Protein AF-A0A843JBT3-F1 (afdb_monomer_lite)

Radius of gyration: 24.39 Å; chains: 1; bounding box: 74×35×63 Å

Foldseek 3Di:
DDPPLAQEDEDEFAQPDPVDPVSVVRVVVVVVVVVCCCVPRPDHYHYHYHHWDLVDLLRLLQVLLVVVVVQVVVCVVVVHDDAAEFELAPGDPSNNVSNVLSQVADPRYHYDYDDDPDDPADPVRCCVQQDDPNHGNGNDVDDDPDDDDDDDPDDQPDPLQLVLLVLLAVCVVVVHDPPQVVSLVSCVVVVSDDDPLPPDDPVCVVVSSVVSSVCCCPVHVVVCVVVQQWDQDPVPRDIDGDPVVVSSNVRPDPD

Sequence (255 aa):
MLFYEINRAHIIHYVRDPTNQSNSVYQEFYDRVKEIIEEQSPRPVDIVEHNEKVTDFSTMLRTVLDIIQSEHAESSSTGEQCEIYVNISSGGSEYAAAAAIASMMVPGTIPFSVGTKEYTVDAEGIRQNYFVGGKPVGLTKTTYDPRQLPSYSIQIPEERLVRGLRVLDERNSKKLSVTSGKMIAALKEENIWYRDTENGDPNRKSSQRQTEAVYYQRDFIGKWLSNGWVEKDDLNSRYVLTNEGRNIIATFYTG

pLDDT: mean 80.51, std 14.59, range [30.0, 96.06]

Secondary structure (DSSP, 8-state):
------SEEEEEE--S-TT-GGGHHHHHHHHHHHHHHHHH-SS--EEEEEE--TT-HHHHHHHHHHHHHHHHHHHHHHTPPP-EEEETTSS-HHHHHHHHHHHHHSTTEEEE----SS-SS-HHHHHHHSEETTEE--S-S--PPP-PPPP----PPPHHHHHHHHHHHHHHHTT----HHHHHHHHHHTT-------SS-GGGHHHHHHHHHHHHIIIIIHHHHHTTSEEEETTTTEEEE-HHHHHHHHHSS--

Structure (mmCIF, N/CA/C/O backbone):
data_AF-A0A843JBT3-F1
#
_entry.id   AF-A0A843JBT3-F1
#
loop_
_atom_site.group_PDB
_atom_site.id
_atom_site.type_symbol
_atom_site.label_atom_id
_atom_site.label_alt_id
_atom_site.label_comp_id
_atom_site.label_asym_id
_atom_site.label_entity_id
_atom_site.label_seq_id
_atom_site.pdbx_PDB_ins_code
_atom_site.Cartn_x
_atom_site.Cartn_y
_atom_site.Cartn_z
_atom_site.occupancy
_atom_site.B_iso_or_equiv
_atom_site.auth_seq_id
_atom_site.auth_comp_id
_atom_site.auth_asym_id
_atom_site.auth_atom_id
_atom_site.pdbx_PDB_model_num
ATOM 1 N N . MET A 1 1 ? -6.826 -3.220 31.791 1.00 34.97 1 MET A N 1
ATOM 2 C CA . MET A 1 1 ? -6.761 -2.682 30.422 1.00 34.97 1 MET A CA 1
ATOM 3 C C . MET A 1 1 ? -5.377 -2.076 30.294 1.00 34.97 1 MET A C 1
ATOM 5 O O . MET A 1 1 ? -5.067 -1.195 31.083 1.00 34.97 1 MET A O 1
ATOM 9 N N . LEU A 1 2 ? -4.497 -2.653 29.472 1.00 38.47 2 LEU A N 1
ATOM 10 C CA . LEU A 1 2 ? -3.191 -2.050 29.202 1.00 38.47 2 LEU A CA 1
ATOM 11 C C . LEU A 1 2 ? -3.441 -0.940 28.183 1.00 38.47 2 LEU A C 1
ATOM 13 O O . LEU A 1 2 ? -3.568 -1.218 26.995 1.00 38.47 2 LEU A O 1
ATOM 17 N N . PHE A 1 3 ? -3.576 0.296 28.655 1.00 50.94 3 PHE A N 1
ATOM 18 C CA . PHE A 1 3 ? -3.236 1.422 27.803 1.00 50.94 3 PHE A CA 1
ATOM 19 C C . PHE A 1 3 ? -1.721 1.372 27.695 1.00 50.94 3 PHE A C 1
ATOM 21 O O . PHE A 1 3 ? -1.020 1.639 28.670 1.00 50.94 3 PHE A O 1
ATOM 28 N N . TYR A 1 4 ? -1.222 0.912 26.549 1.00 58.50 4 TYR A N 1
ATOM 29 C CA . TYR A 1 4 ? 0.156 1.195 26.176 1.00 58.50 4 TYR A CA 1
ATOM 30 C C . TYR A 1 4 ? 0.332 2.708 26.349 1.00 58.50 4 TYR A C 1
ATOM 32 O O . TYR A 1 4 ? -0.589 3.456 26.018 1.00 58.50 4 TYR A O 1
ATOM 40 N N . GLU A 1 5 ? 1.426 3.158 26.959 1.00 68.31 5 GLU A N 1
ATOM 41 C CA . GLU A 1 5 ? 1.705 4.585 27.161 1.00 68.31 5 GLU A CA 1
ATOM 42 C C . GLU A 1 5 ? 1.978 5.249 25.801 1.00 68.31 5 GLU A C 1
ATOM 44 O O . GLU A 1 5 ? 3.111 5.596 25.488 1.00 68.31 5 GLU A O 1
ATOM 49 N N . ILE A 1 6 ? 0.949 5.340 24.958 1.00 79.62 6 ILE A N 1
ATOM 50 C CA . ILE A 1 6 ? 1.042 5.815 23.587 1.00 79.62 6 ILE A CA 1
ATOM 51 C C . ILE A 1 6 ? 1.072 7.334 23.576 1.00 79.62 6 ILE A C 1
ATOM 53 O O . ILE A 1 6 ? 0.340 7.998 24.309 1.00 79.62 6 ILE A O 1
ATOM 57 N N . ASN A 1 7 ? 1.907 7.874 22.700 1.00 86.38 7 ASN A N 1
ATOM 58 C CA . ASN A 1 7 ? 2.013 9.309 22.472 1.00 86.38 7 ASN A CA 1
ATOM 59 C C . ASN A 1 7 ? 1.185 9.739 21.256 1.00 86.38 7 ASN A C 1
ATOM 61 O O . ASN A 1 7 ? 0.750 10.885 21.186 1.00 86.38 7 ASN A O 1
ATOM 65 N N . ARG A 1 8 ? 0.955 8.818 20.314 1.00 91.06 8 ARG A N 1
ATOM 66 C CA . ARG A 1 8 ? 0.219 9.053 19.074 1.00 91.06 8 ARG A CA 1
ATOM 67 C C . ARG A 1 8 ? -0.651 7.844 18.729 1.00 91.06 8 ARG A C 1
ATOM 69 O O . ARG A 1 8 ? -0.250 6.701 18.953 1.00 91.06 8 ARG A O 1
ATOM 76 N N . ALA A 1 9 ? -1.845 8.095 18.202 1.00 92.38 9 ALA A N 1
ATOM 77 C CA . ALA A 1 9 ? -2.785 7.081 17.745 1.00 92.38 9 ALA A CA 1
ATOM 78 C C . ALA A 1 9 ? -3.248 7.396 16.318 1.00 92.38 9 ALA A C 1
ATOM 80 O O . ALA A 1 9 ? -3.841 8.442 16.064 1.00 92.38 9 ALA A O 1
ATOM 81 N N . HIS A 1 10 ? -3.019 6.464 15.394 1.00 95.06 10 HIS A N 1
ATOM 82 C CA . HIS A 1 10 ? -3.522 6.557 14.024 1.00 95.06 10 HIS A CA 1
ATOM 83 C C . HIS A 1 10 ? -4.822 5.767 13.920 1.00 95.06 10 HIS A C 1
ATOM 85 O O . HIS A 1 10 ? -4.836 4.557 14.161 1.00 95.06 10 HIS A O 1
ATOM 91 N N . ILE A 1 11 ? -5.910 6.441 13.553 1.00 93.44 11 ILE A N 1
ATOM 92 C CA . ILE A 1 11 ? -7.227 5.816 13.418 1.00 93.44 11 ILE A CA 1
ATOM 93 C C . ILE A 1 11 ? -7.646 5.883 11.955 1.00 93.44 11 ILE A C 1
ATOM 95 O O . ILE A 1 11 ? -7.828 6.964 11.395 1.00 93.44 11 ILE A O 1
ATOM 99 N N . ILE A 1 12 ? -7.800 4.709 11.344 1.00 93.69 12 ILE A N 1
ATOM 100 C CA . ILE A 1 12 ? -8.248 4.570 9.959 1.00 93.69 12 ILE A CA 1
ATOM 101 C C . ILE A 1 12 ? -9.738 4.249 9.961 1.00 93.69 12 ILE A C 1
ATOM 103 O O . ILE A 1 12 ? -10.167 3.255 10.549 1.00 93.69 12 ILE A O 1
ATOM 107 N N . HIS A 1 13 ? -10.529 5.072 9.284 1.00 89.75 13 HIS A N 1
ATOM 108 C CA . HIS A 1 13 ? -11.964 4.860 9.114 1.00 89.75 13 HIS A CA 1
ATOM 109 C C . HIS A 1 13 ? -12.400 5.254 7.702 1.00 89.75 13 HIS A C 1
ATOM 111 O O . HIS A 1 13 ? -11.585 5.721 6.912 1.00 89.75 13 HIS A O 1
ATOM 117 N N . TYR A 1 14 ? -13.665 5.009 7.354 1.00 87.69 14 TYR A N 1
ATOM 118 C CA . TYR A 1 14 ? -14.183 5.356 6.033 1.00 87.69 14 TYR A CA 1
ATOM 119 C C . TYR A 1 14 ? -15.558 6.007 6.109 1.00 87.69 14 TYR A C 1
ATOM 121 O O . TYR A 1 14 ? -16.554 5.353 6.426 1.00 87.69 14 TYR A O 1
ATOM 129 N N . VAL A 1 15 ? -15.623 7.270 5.693 1.00 84.12 15 VAL A N 1
ATOM 130 C CA . VAL A 1 15 ? -16.865 8.022 5.503 1.00 84.12 15 VAL A CA 1
ATOM 131 C C . VAL A 1 15 ? -16.936 8.456 4.041 1.00 84.12 15 VAL A C 1
ATOM 133 O O . VAL A 1 15 ? -16.224 9.358 3.602 1.00 84.12 15 VAL A O 1
ATOM 136 N N . ARG A 1 16 ? -17.802 7.786 3.264 1.00 75.50 16 ARG A N 1
ATOM 137 C CA . ARG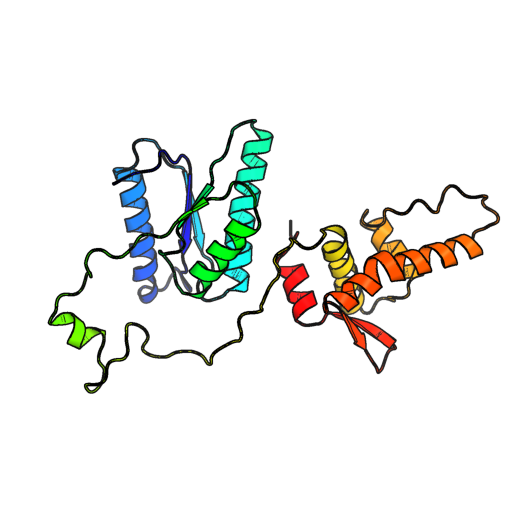 A 1 16 ? -17.933 7.989 1.807 1.00 75.50 16 ARG A CA 1
ATOM 138 C C . ARG A 1 16 ? -18.399 9.397 1.431 1.00 75.50 16 ARG A C 1
ATOM 140 O O . ARG A 1 16 ? -17.982 9.919 0.403 1.00 75.50 16 ARG A O 1
ATOM 147 N N . ASP A 1 17 ? -19.307 9.958 2.221 1.00 72.31 17 ASP A N 1
ATOM 148 C CA . ASP A 1 17 ? -19.811 11.323 2.075 1.00 72.31 17 ASP A CA 1
ATOM 149 C C . ASP A 1 17 ? -20.046 11.904 3.477 1.00 72.31 17 ASP A C 1
ATOM 151 O O . ASP A 1 17 ? -21.005 11.482 4.134 1.00 72.31 17 ASP A O 1
ATOM 155 N N . PRO A 1 18 ? -19.189 12.831 3.942 1.00 64.25 18 PRO A N 1
ATOM 156 C CA . PRO A 1 18 ? -19.302 13.455 5.261 1.00 64.25 18 PRO A CA 1
ATOM 157 C C . PRO A 1 18 ? -20.564 14.307 5.435 1.00 64.25 18 PRO A C 1
ATOM 159 O O . PRO A 1 18 ? -20.937 14.636 6.556 1.00 64.25 18 PRO A O 1
ATOM 162 N N . THR A 1 19 ? -21.223 14.687 4.336 1.00 65.12 19 THR A N 1
ATOM 163 C CA . THR A 1 19 ? -22.407 15.559 4.362 1.00 65.12 19 THR A CA 1
ATOM 164 C C . THR A 1 19 ? -23.723 14.788 4.477 1.00 65.12 19 THR A C 1
ATOM 166 O O . THR A 1 19 ? -24.777 15.383 4.703 1.00 65.12 19 THR A O 1
ATOM 169 N N . ASN A 1 20 ? -23.680 13.458 4.354 1.00 64.50 20 ASN A N 1
ATOM 170 C CA . ASN A 1 20 ? -24.859 12.603 4.383 1.00 64.50 20 ASN A CA 1
ATOM 171 C C . ASN A 1 20 ? -25.078 11.991 5.778 1.00 64.50 20 ASN A C 1
ATOM 173 O O . ASN A 1 20 ? -24.252 11.214 6.257 1.00 64.50 20 ASN A O 1
ATOM 177 N N . GLN A 1 21 ? -26.234 12.274 6.394 1.00 56.69 21 GLN A N 1
ATOM 178 C CA . GLN A 1 21 ? -26.613 11.782 7.727 1.00 56.69 21 GLN A CA 1
ATOM 179 C C . GLN A 1 21 ? -26.559 10.253 7.870 1.00 56.69 21 GLN A C 1
ATOM 181 O O . GLN A 1 21 ? -26.267 9.773 8.955 1.00 56.69 21 GLN A O 1
ATOM 186 N N . SER A 1 22 ? -26.783 9.461 6.813 1.00 54.78 22 SER A N 1
ATOM 187 C CA . SER A 1 22 ? -26.694 7.993 6.933 1.00 54.78 22 SER A CA 1
ATOM 188 C C . SER A 1 22 ? -25.263 7.478 7.133 1.00 54.78 22 SER A C 1
ATOM 190 O O . SER A 1 22 ? -25.082 6.342 7.561 1.00 54.78 22 SER A O 1
ATOM 192 N N . ASN A 1 23 ? -24.250 8.289 6.807 1.00 57.31 23 ASN A N 1
ATOM 193 C CA . ASN A 1 23 ? -22.846 7.971 7.061 1.00 57.31 23 ASN A CA 1
ATOM 194 C C . ASN A 1 23 ? -22.381 8.439 8.454 1.00 57.31 23 ASN A C 1
ATOM 196 O O . ASN A 1 23 ? -21.223 8.200 8.796 1.00 57.31 23 ASN A O 1
ATOM 200 N N . SER A 1 24 ? -23.262 9.058 9.260 1.00 66.12 24 SER A N 1
ATOM 201 C CA . SER A 1 24 ? -22.924 9.549 10.605 1.00 66.12 24 SER A CA 1
ATOM 202 C C . SER A 1 24 ? -22.477 8.430 11.534 1.00 66.12 24 SER A C 1
ATOM 204 O O . SER A 1 24 ? -21.619 8.655 12.366 1.00 66.12 24 SER A O 1
ATOM 206 N N . VAL A 1 25 ? -22.984 7.209 11.354 1.00 75.56 25 VAL A N 1
ATOM 207 C CA . VAL A 1 25 ? -22.719 6.096 12.275 1.00 75.56 25 VAL A CA 1
ATOM 208 C C . VAL A 1 25 ? -21.231 5.732 12.333 1.00 75.56 25 VAL A C 1
ATOM 210 O O . VAL A 1 25 ? -20.699 5.479 13.408 1.00 75.56 25 VAL A O 1
ATOM 213 N N . TYR A 1 26 ? -20.528 5.720 11.196 1.00 76.31 26 TYR A N 1
ATOM 214 C CA . TYR A 1 26 ? -19.084 5.446 11.191 1.00 76.31 26 TYR A CA 1
ATOM 215 C C . TYR A 1 26 ? -18.283 6.593 11.813 1.00 76.31 26 TYR A C 1
ATOM 217 O O . TYR A 1 26 ? -17.299 6.336 12.505 1.00 76.31 26 TYR A O 1
ATOM 225 N N . GLN A 1 27 ? -18.747 7.831 11.625 1.00 82.81 27 GLN A N 1
ATOM 226 C CA . GLN A 1 27 ? -18.184 8.999 12.293 1.00 82.81 27 GLN A CA 1
ATOM 227 C C . GLN A 1 27 ? -18.418 8.936 13.810 1.00 82.81 27 GLN A C 1
ATOM 229 O O . GLN A 1 27 ? -17.486 9.153 14.568 1.00 82.81 27 GLN A O 1
ATOM 234 N N . GLU A 1 28 ? -19.608 8.536 14.261 1.00 85.44 28 GLU A N 1
ATOM 235 C CA . GLU A 1 28 ? -19.941 8.348 15.679 1.00 85.44 28 GLU A CA 1
ATOM 236 C C . GLU A 1 28 ? -19.040 7.292 16.334 1.00 85.44 28 GLU A C 1
ATOM 238 O O . GLU A 1 28 ? -18.583 7.478 17.462 1.00 85.44 28 GLU A O 1
ATOM 243 N N . PHE A 1 29 ? -18.734 6.196 15.629 1.00 85.69 29 PHE A N 1
ATOM 244 C CA . PHE A 1 29 ? -17.763 5.212 16.111 1.00 85.69 29 PHE A CA 1
ATOM 245 C C . PHE A 1 29 ? -16.361 5.808 16.246 1.00 85.69 29 PHE A C 1
ATOM 247 O O . PHE A 1 29 ? -15.709 5.576 17.263 1.00 85.69 29 PHE A O 1
ATOM 254 N N . TYR A 1 30 ? -15.899 6.565 15.249 1.00 88.88 30 TYR A N 1
ATOM 255 C CA . TYR A 1 30 ? -14.606 7.244 15.316 1.00 88.88 30 TYR A CA 1
ATOM 256 C C . TYR A 1 30 ? -14.558 8.244 16.479 1.00 88.88 30 TYR A C 1
ATOM 258 O O . TYR A 1 30 ? -13.651 8.160 17.308 1.00 88.88 30 TYR A O 1
ATOM 266 N N . ASP A 1 31 ? -15.559 9.119 16.592 1.00 88.62 31 ASP A N 1
ATOM 267 C CA . ASP A 1 31 ? -15.645 10.139 17.638 1.00 88.62 31 ASP A CA 1
ATOM 268 C C . ASP A 1 31 ? -15.653 9.485 19.026 1.00 88.62 31 ASP A C 1
ATOM 270 O O . ASP A 1 31 ? -14.940 9.924 19.928 1.00 88.62 31 ASP A O 1
ATOM 274 N N . ARG A 1 32 ? -16.381 8.371 19.187 1.00 89.88 32 ARG A N 1
ATOM 275 C CA . ARG A 1 32 ? -16.405 7.623 20.448 1.00 89.88 32 ARG A CA 1
ATOM 276 C C . ARG A 1 32 ? -15.071 6.946 20.761 1.00 89.88 32 ARG A C 1
ATOM 278 O O . ARG A 1 32 ? -14.666 6.911 21.920 1.00 89.88 32 ARG A O 1
ATOM 285 N N . VAL A 1 33 ? -14.386 6.382 19.765 1.00 87.75 33 VAL A N 1
ATOM 286 C CA . VAL A 1 33 ? -13.047 5.799 19.966 1.00 87.75 33 VAL A CA 1
ATOM 287 C C . VAL A 1 33 ? -12.052 6.886 20.364 1.00 87.75 33 VAL A C 1
ATOM 289 O O . VAL A 1 33 ? -11.278 6.678 21.297 1.00 87.75 33 VAL A O 1
ATOM 292 N N . LYS A 1 34 ? -12.107 8.045 19.705 1.00 89.25 34 LYS A N 1
ATOM 293 C CA . LYS A 1 34 ? -11.302 9.219 20.039 1.00 89.25 34 LYS A CA 1
ATOM 294 C C . LYS A 1 34 ? -11.534 9.662 21.484 1.00 89.25 34 LYS A C 1
ATOM 296 O O . LYS A 1 34 ? -10.571 9.745 22.239 1.00 89.25 34 LYS A O 1
ATOM 301 N N . GLU A 1 35 ? -12.792 9.845 21.879 1.00 89.56 35 GLU A N 1
ATOM 302 C CA . GLU A 1 35 ? -13.171 10.203 23.252 1.00 89.56 35 GLU A CA 1
ATOM 303 C C . GLU A 1 35 ? -12.613 9.192 24.266 1.00 89.56 35 GLU A C 1
ATOM 305 O O . GLU A 1 35 ? -11.977 9.577 25.240 1.00 89.56 35 GLU A O 1
ATOM 310 N N . ILE A 1 36 ? -12.756 7.886 24.007 1.00 86.81 36 ILE A N 1
ATOM 311 C CA . ILE A 1 36 ? -12.223 6.836 24.890 1.00 86.81 36 ILE A CA 1
ATOM 312 C C . ILE A 1 36 ? -10.697 6.929 25.034 1.00 86.81 36 ILE A C 1
ATOM 314 O O . ILE A 1 36 ? -10.182 6.732 26.135 1.00 86.81 36 ILE A O 1
ATOM 318 N N . ILE A 1 37 ? -9.968 7.190 23.945 1.00 86.81 37 ILE A N 1
ATOM 319 C CA . ILE A 1 37 ? -8.505 7.328 23.981 1.00 86.81 37 ILE A CA 1
ATOM 320 C C . ILE A 1 37 ? -8.111 8.560 24.799 1.00 86.81 37 ILE A C 1
ATOM 322 O O . ILE A 1 37 ? -7.234 8.460 25.655 1.00 86.81 37 ILE A O 1
ATOM 326 N N . GLU A 1 38 ? -8.771 9.695 24.573 1.00 87.94 38 GLU A N 1
ATOM 327 C CA . GLU A 1 38 ? -8.508 10.947 25.289 1.00 87.94 38 GLU A CA 1
ATOM 328 C C . GLU A 1 38 ? -8.836 10.837 26.789 1.00 87.94 38 GLU A C 1
ATOM 330 O O . GLU A 1 38 ? -8.075 11.332 27.619 1.00 87.94 38 GLU A O 1
ATOM 335 N N . GLU A 1 39 ? -9.927 10.155 27.151 1.00 87.06 39 GLU A N 1
ATOM 336 C CA . GLU A 1 39 ? -10.359 9.979 28.543 1.00 87.06 39 GLU A CA 1
ATOM 337 C C . GLU A 1 39 ? -9.503 8.979 29.327 1.00 87.06 39 GLU A C 1
ATOM 339 O O . GLU A 1 39 ? -9.285 9.153 30.528 1.00 87.06 39 GLU A O 1
ATOM 344 N N . GLN A 1 40 ? -9.078 7.889 28.683 1.00 83.31 40 GLN A N 1
ATOM 345 C CA . GLN A 1 40 ? -8.475 6.751 29.383 1.00 83.31 40 GLN A CA 1
ATOM 346 C C . GLN A 1 40 ? -6.954 6.666 29.232 1.00 83.31 40 GLN A C 1
ATOM 348 O O . GLN A 1 40 ? -6.315 5.902 29.965 1.00 83.31 40 GLN A O 1
ATOM 353 N N . SER A 1 41 ? -6.356 7.433 28.318 1.00 82.00 41 SER A N 1
ATOM 354 C CA . SER A 1 41 ? -4.903 7.485 28.201 1.00 82.00 41 SER A CA 1
ATOM 355 C C . SER A 1 41 ? -4.278 8.192 29.412 1.00 82.00 41 SER A C 1
ATOM 357 O O . SER A 1 41 ? -4.726 9.269 29.809 1.00 82.00 41 SER A O 1
ATOM 359 N N . PRO A 1 42 ? -3.193 7.647 29.993 1.00 82.25 42 PRO A N 1
ATOM 360 C CA . PRO A 1 42 ? -2.480 8.300 31.090 1.00 82.25 42 PRO A CA 1
ATOM 361 C C . PRO A 1 42 ? -1.715 9.564 30.654 1.00 82.25 42 PRO A C 1
ATOM 363 O O . PRO A 1 42 ? -1.181 10.278 31.506 1.00 82.25 42 PRO A O 1
ATOM 366 N N . ARG A 1 43 ? -1.607 9.826 29.344 1.00 83.75 43 ARG A N 1
ATOM 367 C CA . ARG A 1 43 ? -0.886 10.964 28.756 1.00 83.75 43 ARG A CA 1
ATOM 368 C C . ARG A 1 43 ? -1.686 11.572 27.600 1.00 83.75 43 ARG A C 1
ATOM 370 O O . ARG A 1 43 ? -2.474 10.854 26.985 1.00 83.75 43 ARG A O 1
ATOM 377 N N . PRO A 1 44 ? -1.457 12.854 27.260 1.00 87.25 44 PRO A N 1
ATOM 378 C CA . PRO A 1 44 ? -1.990 13.432 26.032 1.00 87.25 44 PRO A CA 1
ATOM 379 C C . PRO A 1 44 ? -1.575 12.591 24.821 1.00 87.25 44 PRO A C 1
ATOM 381 O O . PRO A 1 44 ? -0.392 12.282 24.669 1.00 87.25 44 PRO A O 1
ATOM 384 N N . VAL A 1 45 ? -2.549 12.226 23.989 1.00 89.81 45 VAL A N 1
ATOM 385 C CA . VAL A 1 45 ? -2.336 11.438 22.770 1.00 89.81 45 VAL A CA 1
ATOM 386 C C . VAL A 1 45 ? -2.604 12.325 21.567 1.00 89.81 45 VAL A C 1
ATOM 388 O O . VAL A 1 45 ? -3.659 12.949 21.478 1.00 89.81 45 VAL A O 1
ATOM 391 N N . ASP A 1 46 ? -1.660 12.366 20.637 1.00 92.38 46 ASP A N 1
ATOM 392 C CA . ASP A 1 46 ? -1.858 12.957 19.318 1.00 92.38 46 ASP A CA 1
ATOM 393 C C . ASP A 1 46 ? -2.679 11.993 18.447 1.00 92.38 46 ASP A C 1
ATOM 395 O O . ASP A 1 46 ? -2.256 10.867 18.184 1.00 92.38 46 ASP A O 1
ATOM 399 N N . ILE A 1 47 ? -3.888 12.387 18.052 1.00 92.50 47 ILE A N 1
ATOM 400 C CA . ILE A 1 47 ? -4.797 11.521 17.292 1.00 92.50 47 ILE A CA 1
ATOM 401 C C . ILE A 1 47 ? -4.792 11.960 15.833 1.00 92.50 47 ILE A C 1
ATOM 403 O O . ILE A 1 47 ? -5.247 13.054 15.500 1.00 92.50 47 ILE A O 1
ATOM 407 N N . VAL A 1 48 ? -4.319 11.069 14.961 1.00 95.50 48 VAL A N 1
ATOM 408 C CA . VAL A 1 48 ? -4.231 11.294 13.517 1.00 95.50 48 VAL A CA 1
ATOM 409 C C . VAL A 1 48 ? -5.319 10.495 12.809 1.00 95.50 48 VAL A C 1
ATOM 411 O O . VAL A 1 48 ? -5.354 9.262 12.859 1.00 95.50 48 VAL A O 1
ATOM 414 N N . GLU A 1 49 ? -6.208 11.212 12.133 1.00 94.06 49 GLU A N 1
ATOM 415 C CA . GLU A 1 49 ? -7.329 10.647 11.388 1.00 94.06 49 GLU A CA 1
ATOM 416 C C . GLU A 1 49 ? -6.942 10.301 9.949 1.00 94.06 49 GLU A C 1
ATOM 418 O O . GLU A 1 49 ? -6.388 11.132 9.230 1.00 94.06 49 GLU A O 1
ATOM 423 N N . HIS A 1 50 ? -7.307 9.097 9.503 1.00 93.75 50 HIS A N 1
ATOM 424 C CA . HIS A 1 50 ? -7.134 8.646 8.121 1.00 93.75 50 HIS A CA 1
ATOM 425 C C . HIS A 1 50 ? -8.489 8.205 7.559 1.00 93.75 50 HIS A C 1
ATOM 427 O O . HIS A 1 50 ? -8.959 7.107 7.863 1.00 93.75 50 HIS A O 1
ATOM 433 N N . ASN A 1 51 ? -9.130 9.051 6.745 1.00 91.81 51 ASN A N 1
ATOM 434 C CA . ASN A 1 51 ? -10.374 8.697 6.053 1.00 91.81 51 ASN A CA 1
ATOM 435 C C . ASN A 1 51 ? -10.056 7.984 4.731 1.00 91.81 51 ASN A C 1
ATOM 437 O O . ASN A 1 51 ? -9.961 8.606 3.672 1.00 91.81 51 ASN A O 1
ATOM 441 N N . GLU A 1 52 ? -9.876 6.670 4.807 1.00 91.50 52 GLU A N 1
ATOM 442 C CA . GLU A 1 52 ? -9.419 5.832 3.705 1.00 91.50 52 GLU A CA 1
ATOM 443 C C . GLU A 1 52 ? -10.375 4.674 3.460 1.00 91.50 52 GLU A C 1
ATOM 445 O O . GLU A 1 52 ? -11.048 4.176 4.358 1.00 91.50 52 GLU A O 1
ATOM 450 N N . LYS A 1 53 ? -10.449 4.199 2.217 1.00 88.19 53 LYS A N 1
ATOM 451 C CA . LYS A 1 53 ? -11.403 3.146 1.849 1.00 88.19 53 LYS A CA 1
ATOM 452 C C . LYS A 1 53 ? -11.011 1.793 2.460 1.00 88.19 53 LYS A C 1
ATOM 454 O O . LYS A 1 53 ? -10.361 0.983 1.807 1.00 88.19 53 LYS A O 1
ATOM 459 N N . VAL A 1 54 ? -11.500 1.505 3.669 1.00 86.81 54 VAL A N 1
ATOM 460 C CA . VAL A 1 54 ? -11.178 0.289 4.455 1.00 86.81 54 VAL A CA 1
ATOM 461 C C . VAL A 1 54 ? -11.576 -1.043 3.812 1.00 86.81 54 VAL A C 1
ATOM 463 O O . VAL A 1 54 ? -11.153 -2.104 4.257 1.00 86.81 54 VAL A O 1
ATOM 466 N N . THR A 1 55 ? -12.392 -0.995 2.758 1.00 84.44 55 THR A N 1
ATOM 467 C CA . THR A 1 55 ? -12.814 -2.160 1.960 1.00 84.44 55 THR A CA 1
ATOM 468 C C . THR A 1 55 ? -11.899 -2.437 0.764 1.00 84.44 55 THR A C 1
ATOM 470 O O . THR A 1 55 ? -12.173 -3.344 -0.019 1.00 84.44 55 THR A O 1
ATOM 473 N N . ASP A 1 56 ? -10.843 -1.642 0.575 1.00 85.50 56 ASP A N 1
ATOM 474 C CA . ASP A 1 56 ? -9.856 -1.824 -0.484 1.00 85.50 56 ASP A CA 1
ATOM 475 C C . ASP A 1 56 ? -8.504 -2.231 0.111 1.00 85.50 56 ASP A C 1
ATOM 477 O O . ASP A 1 56 ? -7.862 -1.463 0.826 1.00 85.50 56 ASP A O 1
ATOM 481 N N . PHE A 1 57 ? -8.075 -3.460 -0.183 1.00 85.75 57 PHE A N 1
ATOM 482 C CA . PHE A 1 57 ? -6.833 -4.018 0.351 1.00 85.75 57 PHE A CA 1
ATOM 483 C C . PHE A 1 57 ? -5.597 -3.199 -0.044 1.00 85.75 57 PHE A C 1
ATOM 485 O O . PHE A 1 57 ? -4.734 -2.958 0.796 1.00 85.75 57 PHE A O 1
ATOM 492 N N . SER A 1 58 ? -5.503 -2.762 -1.304 1.00 85.31 58 SER A N 1
ATOM 493 C CA . SER A 1 58 ? -4.339 -2.021 -1.799 1.00 85.31 58 SER A CA 1
ATOM 494 C C . SER A 1 58 ? -4.225 -0.651 -1.138 1.00 85.31 58 SER A C 1
ATOM 496 O O . SER A 1 58 ? -3.122 -0.251 -0.764 1.00 85.31 58 SER A O 1
ATOM 498 N N . THR A 1 59 ? -5.353 0.037 -0.944 1.00 89.12 59 THR A N 1
ATOM 499 C CA . THR A 1 59 ? -5.400 1.270 -0.153 1.00 89.12 59 THR A CA 1
ATOM 500 C C . THR A 1 59 ? -4.968 1.010 1.286 1.00 89.12 59 THR A C 1
ATOM 502 O O . THR A 1 59 ? -4.065 1.688 1.753 1.00 89.12 59 THR A O 1
ATOM 505 N N . MET A 1 60 ? -5.524 0.001 1.968 1.00 93.62 60 MET A N 1
ATOM 506 C CA . MET A 1 60 ? -5.152 -0.298 3.358 1.00 93.62 60 MET A CA 1
ATOM 507 C C . MET A 1 60 ? -3.679 -0.661 3.524 1.00 93.62 60 MET A C 1
ATOM 509 O O . MET A 1 60 ? -3.044 -0.194 4.466 1.00 93.62 60 MET A O 1
ATOM 513 N N . LEU A 1 61 ? -3.116 -1.455 2.610 1.00 91.12 61 LEU A N 1
ATOM 514 C CA . LEU A 1 61 ? -1.705 -1.829 2.671 1.00 91.12 61 LEU A CA 1
ATOM 515 C C . LEU A 1 61 ? -0.811 -0.597 2.541 1.00 91.12 61 LEU A C 1
ATOM 517 O O . LEU A 1 61 ? 0.105 -0.439 3.342 1.00 91.12 61 LEU A O 1
ATOM 521 N N . ARG A 1 62 ? -1.106 0.283 1.575 1.00 91.44 62 ARG A N 1
ATOM 522 C CA . ARG A 1 62 ? -0.377 1.542 1.399 1.00 91.44 62 ARG A CA 1
ATOM 523 C C . ARG A 1 62 ? -0.523 2.439 2.627 1.00 91.44 62 ARG A C 1
ATOM 525 O O . ARG A 1 62 ? 0.485 2.816 3.198 1.00 91.44 62 ARG A O 1
ATOM 532 N N . THR A 1 63 ? -1.748 2.712 3.080 1.00 95.62 63 THR A N 1
ATOM 533 C CA . THR A 1 63 ? -1.999 3.594 4.230 1.00 95.62 63 THR A CA 1
ATOM 534 C C . THR A 1 63 ? -1.280 3.107 5.487 1.00 95.62 63 THR A C 1
ATOM 536 O O . THR A 1 63 ? -0.603 3.890 6.145 1.00 95.62 63 THR A O 1
ATOM 539 N N . VAL A 1 64 ? -1.385 1.817 5.826 1.00 95.00 64 VAL A N 1
ATOM 540 C CA . VAL A 1 64 ? -0.728 1.286 7.030 1.00 95.00 64 VAL A CA 1
ATOM 541 C C . VAL A 1 64 ? 0.795 1.305 6.880 1.00 95.00 64 VAL A C 1
ATOM 543 O O . VAL A 1 64 ? 1.487 1.665 7.830 1.00 95.00 64 VAL A O 1
ATOM 546 N N . LEU A 1 65 ? 1.328 0.961 5.703 1.00 93.69 65 LEU A N 1
ATOM 547 C CA . LEU A 1 65 ? 2.769 1.007 5.452 1.00 93.69 65 LEU A CA 1
ATOM 548 C C . LEU A 1 65 ? 3.314 2.441 5.525 1.00 93.69 65 LEU A C 1
ATOM 550 O O . LEU A 1 65 ? 4.335 2.653 6.175 1.00 93.69 65 LEU A O 1
ATOM 554 N N . ASP A 1 66 ? 2.618 3.409 4.926 1.00 94.62 66 ASP A N 1
ATOM 555 C CA . ASP A 1 66 ? 2.987 4.828 4.934 1.00 94.62 66 ASP A CA 1
ATOM 556 C C . ASP A 1 66 ? 2.988 5.389 6.361 1.00 94.62 66 ASP A C 1
ATOM 558 O O . ASP A 1 66 ? 3.922 6.097 6.736 1.00 94.62 66 ASP A O 1
ATOM 562 N N . ILE A 1 67 ? 1.991 5.029 7.182 1.00 95.94 67 ILE A N 1
ATOM 563 C CA . ILE A 1 67 ? 1.951 5.387 8.609 1.00 95.94 67 ILE A CA 1
ATOM 564 C C . ILE A 1 67 ? 3.190 4.841 9.322 1.00 95.94 67 ILE A C 1
ATOM 566 O O . ILE A 1 67 ? 3.936 5.603 9.930 1.00 95.94 67 ILE A O 1
ATOM 570 N N . ILE A 1 68 ? 3.441 3.532 9.212 1.00 92.69 68 ILE A N 1
ATOM 571 C CA . ILE A 1 68 ? 4.560 2.879 9.903 1.00 92.69 68 ILE A CA 1
ATOM 572 C C . ILE A 1 68 ? 5.904 3.492 9.476 1.00 92.69 68 ILE A C 1
ATOM 574 O O . ILE A 1 68 ? 6.764 3.760 10.314 1.00 92.69 68 ILE A O 1
ATOM 578 N N . GLN A 1 69 ? 6.096 3.717 8.174 1.00 91.50 69 GLN A N 1
ATOM 579 C CA . GLN A 1 69 ? 7.328 4.295 7.636 1.00 91.50 69 GLN A CA 1
ATOM 580 C C . GLN A 1 69 ? 7.517 5.754 8.060 1.00 91.50 69 GLN A C 1
ATOM 582 O O . GLN A 1 69 ? 8.641 6.139 8.383 1.00 91.50 69 GLN A O 1
ATOM 587 N N . SER A 1 70 ? 6.442 6.545 8.093 1.00 91.75 70 SER A N 1
ATOM 588 C CA . SER A 1 70 ? 6.489 7.949 8.515 1.00 91.75 70 SER A CA 1
ATOM 589 C C . SER A 1 70 ? 6.856 8.078 9.992 1.00 91.75 70 SER A C 1
ATOM 591 O O . SER A 1 70 ? 7.774 8.826 10.318 1.00 91.75 70 SER A O 1
ATOM 593 N N . GLU A 1 71 ? 6.234 7.281 10.866 1.00 91.25 71 GLU A N 1
ATOM 594 C CA . GLU A 1 71 ? 6.552 7.260 12.302 1.00 91.25 71 GLU A CA 1
ATOM 595 C C . GLU A 1 71 ? 8.004 6.828 12.558 1.00 91.25 71 GLU A C 1
ATOM 597 O O . GLU A 1 71 ? 8.714 7.437 13.359 1.00 91.25 71 GLU A O 1
ATOM 602 N N . HIS A 1 72 ? 8.499 5.820 11.831 1.00 86.38 72 HIS A N 1
ATOM 603 C CA . HIS A 1 72 ? 9.904 5.413 11.915 1.00 86.38 72 HIS A CA 1
ATOM 604 C C . HIS A 1 72 ? 10.877 6.489 11.418 1.00 86.38 72 HIS A C 1
ATOM 606 O O . HIS A 1 72 ? 11.953 6.668 12.000 1.00 86.38 72 HIS A O 1
ATOM 612 N N . ALA A 1 73 ? 10.539 7.181 10.329 1.00 86.44 73 ALA A N 1
ATOM 613 C CA . ALA A 1 73 ? 11.366 8.252 9.785 1.00 86.44 73 ALA A CA 1
ATOM 614 C C . ALA A 1 73 ? 11.429 9.446 10.749 1.00 86.44 73 ALA A C 1
ATOM 616 O O . ALA A 1 73 ? 12.517 9.977 10.992 1.00 86.44 73 ALA A O 1
ATOM 617 N N . GLU A 1 74 ? 10.293 9.820 11.343 1.00 85.69 74 GLU A N 1
ATOM 618 C CA . GLU A 1 74 ? 10.205 10.877 12.352 1.00 85.69 74 GLU A CA 1
ATOM 619 C C . GLU A 1 74 ? 11.051 10.521 13.580 1.00 85.69 74 GLU A C 1
ATOM 621 O O . GLU A 1 74 ? 11.936 11.298 13.947 1.00 85.69 74 GLU A O 1
ATOM 626 N N . SER A 1 75 ? 10.902 9.311 14.129 1.00 82.69 75 SER A N 1
ATOM 627 C CA . SER A 1 75 ? 11.685 8.872 15.294 1.00 82.69 75 SER A CA 1
ATOM 628 C C . SER A 1 75 ? 13.191 8.829 15.015 1.00 82.69 75 SER A C 1
ATOM 630 O O . SER A 1 75 ? 14.008 9.230 15.845 1.00 82.69 75 SER A O 1
ATOM 632 N N . SER A 1 76 ? 13.578 8.399 13.811 1.00 79.56 76 SER A N 1
ATOM 633 C CA . SER A 1 76 ? 14.982 8.381 13.390 1.00 79.56 76 SER A CA 1
ATOM 634 C C . SER A 1 76 ? 15.566 9.794 13.300 1.00 79.56 76 SER A C 1
ATOM 636 O O . SER A 1 76 ? 16.750 9.988 13.573 1.00 79.56 76 SER A O 1
ATOM 638 N N . SER A 1 77 ? 14.746 10.784 12.932 1.00 77.25 77 SER A N 1
ATOM 639 C CA . SER A 1 77 ? 15.161 12.187 12.829 1.00 77.25 77 SER A CA 1
ATOM 640 C C . SER A 1 77 ? 15.293 12.883 14.189 1.00 77.25 77 SER A C 1
ATOM 642 O O . SER A 1 77 ? 16.163 13.741 14.349 1.00 77.25 77 SER A O 1
ATOM 644 N N . THR A 1 78 ? 14.481 12.492 15.175 1.00 78.50 78 THR A N 1
ATOM 645 C CA . THR A 1 78 ? 14.518 13.032 16.544 1.00 78.50 78 THR A CA 1
ATOM 646 C C . THR A 1 78 ? 15.496 12.284 17.454 1.00 78.50 78 THR A C 1
ATOM 648 O O . THR A 1 78 ? 15.869 12.797 18.508 1.00 78.50 78 THR A O 1
ATOM 651 N N . GLY A 1 79 ? 15.960 11.100 17.037 1.00 74.56 79 GLY A N 1
ATOM 652 C CA . GLY A 1 79 ? 16.810 10.221 17.843 1.00 74.56 79 GLY A CA 1
ATOM 653 C C . GLY A 1 79 ? 16.037 9.454 18.919 1.00 74.56 79 GLY A C 1
ATOM 654 O O . GLY A 1 79 ? 16.651 8.880 19.820 1.00 74.56 79 GLY A O 1
ATOM 655 N N . GLU A 1 80 ? 14.707 9.445 18.836 1.00 77.19 80 GLU A N 1
ATOM 656 C CA . GLU A 1 80 ? 13.830 8.743 19.765 1.00 77.19 80 GLU A CA 1
ATOM 657 C C . GLU A 1 80 ? 13.519 7.327 19.265 1.00 77.19 80 GLU A C 1
ATOM 659 O O . GLU A 1 80 ? 13.379 7.055 18.067 1.00 77.19 80 GLU A O 1
ATOM 664 N N . GLN A 1 81 ? 13.408 6.392 20.207 1.00 74.06 81 GLN A N 1
ATOM 665 C CA . GLN A 1 81 ? 12.983 5.034 19.904 1.00 74.06 81 GLN A CA 1
ATOM 666 C C . GLN A 1 81 ? 11.460 5.014 19.737 1.00 74.06 81 GLN A C 1
ATOM 668 O O . GLN A 1 81 ? 10.735 5.310 20.682 1.00 74.06 81 GLN A O 1
ATOM 673 N N . CYS A 1 82 ? 10.983 4.646 18.547 1.00 80.19 82 CYS A N 1
ATOM 674 C CA . CYS A 1 82 ? 9.560 4.469 18.273 1.00 80.19 82 CYS A CA 1
ATOM 675 C C . CYS A 1 82 ? 9.193 2.982 18.309 1.00 80.19 82 CYS A C 1
ATOM 677 O O . CYS A 1 82 ? 9.780 2.169 17.591 1.00 80.19 82 CYS A O 1
ATOM 679 N N . GLU A 1 83 ? 8.233 2.634 19.167 1.00 83.62 83 GLU A N 1
ATOM 680 C CA . GLU A 1 83 ? 7.593 1.320 19.189 1.00 83.62 83 GLU A CA 1
ATOM 681 C C . GLU A 1 83 ? 6.205 1.432 18.564 1.00 83.62 83 GLU A C 1
ATOM 683 O O . GLU A 1 83 ? 5.324 2.110 19.095 1.00 83.62 83 GLU A O 1
ATOM 688 N N . ILE A 1 84 ? 5.997 0.747 17.440 1.00 88.38 84 ILE A N 1
ATOM 689 C CA . ILE A 1 84 ? 4.737 0.820 16.702 1.00 88.38 84 ILE A CA 1
ATOM 690 C C . ILE A 1 84 ? 3.932 -0.446 16.962 1.00 88.38 84 ILE A C 1
ATOM 692 O O . ILE A 1 84 ? 4.354 -1.547 16.610 1.00 88.38 84 ILE A O 1
ATOM 696 N N . TYR A 1 85 ? 2.745 -0.281 17.540 1.00 86.62 85 TYR A N 1
ATOM 697 C CA . TYR A 1 85 ? 1.800 -1.364 17.789 1.00 86.62 85 TYR A CA 1
ATOM 698 C C . TYR A 1 85 ? 0.636 -1.277 16.801 1.00 86.62 85 TYR A C 1
ATOM 700 O O . TYR A 1 85 ? -0.005 -0.235 16.683 1.00 86.62 85 TYR A O 1
ATOM 708 N N . VAL A 1 86 ? 0.326 -2.379 16.115 1.00 88.38 86 VAL A N 1
ATOM 709 C CA . VAL A 1 86 ? -0.733 -2.416 15.092 1.00 88.38 86 VAL A CA 1
ATOM 710 C C . VAL A 1 86 ? -1.828 -3.394 15.501 1.00 88.38 86 VAL A C 1
ATOM 712 O O . VAL A 1 86 ? -1.592 -4.598 15.581 1.00 88.38 86 VAL A O 1
ATOM 715 N N . ASN A 1 87 ? -3.043 -2.890 15.737 1.00 88.19 87 ASN A N 1
ATOM 716 C CA . ASN A 1 87 ? -4.193 -3.732 16.060 1.00 88.19 87 ASN A CA 1
ATOM 717 C C . ASN A 1 87 ? -4.771 -4.378 14.793 1.00 88.19 87 ASN A C 1
ATOM 719 O O . ASN A 1 87 ? -5.525 -3.747 14.063 1.00 88.19 87 ASN A O 1
ATOM 723 N N . ILE A 1 88 ? -4.503 -5.659 14.559 1.00 84.38 88 ILE A N 1
ATOM 724 C CA . ILE A 1 88 ? -4.998 -6.365 13.365 1.00 84.38 88 ILE A CA 1
ATOM 725 C C . ILE A 1 88 ? -6.441 -6.884 13.511 1.00 84.38 88 ILE A C 1
ATOM 727 O O . ILE A 1 88 ? -6.955 -7.520 12.596 1.00 84.38 88 ILE A O 1
ATOM 731 N N . SER A 1 89 ? -7.099 -6.641 14.651 1.00 79.81 89 SER A N 1
ATOM 732 C CA . SER A 1 89 ? -8.429 -7.194 14.975 1.00 79.81 89 SER A CA 1
ATOM 733 C C . SER A 1 89 ? -9.592 -6.199 14.904 1.00 79.81 89 SER A C 1
ATOM 735 O O . S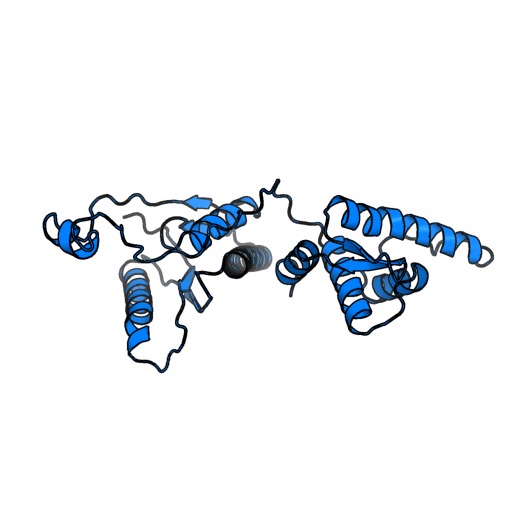ER A 1 89 ? -10.745 -6.607 15.010 1.00 79.81 89 SER A O 1
ATOM 737 N N . SER A 1 90 ? -9.322 -4.904 14.725 1.00 77.19 90 SER A N 1
ATOM 738 C CA . SER A 1 90 ? -10.320 -3.828 14.845 1.00 77.19 90 SER A CA 1
ATOM 739 C C . SER A 1 90 ? -11.007 -3.407 13.540 1.00 77.19 90 SER A C 1
ATOM 741 O O . SER A 1 90 ? -11.789 -2.460 13.555 1.00 77.19 90 SER A O 1
ATOM 743 N N . GLY A 1 91 ? -10.735 -4.070 12.413 1.00 83.00 91 GLY A N 1
ATOM 744 C CA . GLY A 1 91 ? -11.254 -3.666 11.102 1.00 83.00 91 GLY A CA 1
ATOM 745 C C . GLY A 1 91 ? -11.785 -4.818 10.254 1.00 83.00 91 GLY A C 1
ATOM 746 O O . GLY A 1 91 ? -11.832 -5.970 10.682 1.00 83.00 91 GLY A O 1
ATOM 747 N N . GLY A 1 92 ? -12.197 -4.488 9.027 1.00 84.88 92 GLY A N 1
ATOM 748 C CA . GLY A 1 92 ? -12.605 -5.479 8.030 1.00 84.88 92 GLY A CA 1
ATOM 749 C C . GLY A 1 92 ? -11.458 -6.408 7.617 1.00 84.88 92 GLY A C 1
ATOM 750 O O . GLY A 1 92 ? -10.289 -6.150 7.909 1.00 84.88 92 GLY A O 1
ATOM 751 N N . SER A 1 93 ? -11.790 -7.479 6.897 1.00 85.81 93 SER A N 1
ATOM 752 C CA . SER A 1 93 ? -10.828 -8.481 6.412 1.00 85.81 93 SER A CA 1
ATOM 753 C C . SER A 1 93 ? -9.652 -7.877 5.643 1.00 85.81 93 SER A C 1
ATOM 755 O O . SER A 1 93 ? -8.510 -8.293 5.829 1.00 85.81 93 SER A O 1
ATOM 757 N N . GLU A 1 94 ? -9.927 -6.886 4.800 1.00 88.62 94 GLU A N 1
ATOM 758 C CA . GLU A 1 94 ? -8.950 -6.194 3.967 1.00 88.62 94 GLU A CA 1
ATOM 759 C C . GLU A 1 94 ? -7.956 -5.406 4.820 1.00 88.62 94 GLU A C 1
ATOM 761 O O . GLU A 1 94 ? -6.751 -5.531 4.609 1.00 88.62 94 GLU A O 1
ATOM 766 N N . TYR A 1 95 ? -8.445 -4.665 5.821 1.00 92.94 95 TYR A N 1
ATOM 767 C CA . TYR A 1 95 ? -7.598 -3.979 6.796 1.00 92.94 95 TYR A CA 1
ATOM 768 C C . TYR A 1 95 ? -6.759 -4.972 7.600 1.00 92.94 95 TYR A C 1
ATOM 770 O O . TYR A 1 95 ? -5.549 -4.805 7.680 1.00 92.94 95 TYR A O 1
ATOM 778 N N . ALA A 1 96 ? -7.370 -6.019 8.159 1.00 88.62 96 ALA A N 1
ATOM 779 C CA . ALA A 1 96 ? -6.664 -6.989 8.995 1.00 88.62 96 ALA A CA 1
ATOM 780 C C . ALA A 1 96 ? -5.509 -7.665 8.234 1.00 88.62 96 ALA A C 1
ATOM 782 O O . ALA A 1 96 ? -4.392 -7.767 8.747 1.00 88.62 96 ALA A O 1
ATOM 783 N N . ALA A 1 97 ? -5.761 -8.075 6.985 1.00 88.44 97 ALA A N 1
ATOM 784 C CA . ALA A 1 97 ? -4.743 -8.654 6.116 1.00 88.44 97 ALA A CA 1
ATOM 785 C C . ALA A 1 97 ? -3.638 -7.642 5.774 1.00 88.44 97 ALA A C 1
ATOM 787 O O . ALA A 1 97 ? -2.456 -7.960 5.897 1.00 88.44 97 ALA A O 1
ATOM 788 N N . ALA A 1 98 ? -4.014 -6.424 5.373 1.00 91.38 98 ALA A N 1
ATOM 789 C CA . ALA A 1 98 ? -3.073 -5.361 5.036 1.00 91.38 98 ALA A CA 1
ATOM 790 C C . ALA A 1 98 ? -2.191 -4.965 6.228 1.00 91.38 98 ALA A C 1
ATOM 792 O O . ALA A 1 98 ? -0.975 -4.875 6.085 1.00 91.38 98 ALA A O 1
ATOM 793 N N . ALA A 1 99 ? -2.791 -4.789 7.404 1.00 91.00 99 ALA A N 1
ATOM 794 C CA . ALA A 1 99 ? -2.111 -4.415 8.633 1.00 91.00 99 ALA A CA 1
ATOM 795 C C . ALA A 1 99 ? -1.095 -5.478 9.060 1.00 91.00 99 ALA A C 1
ATOM 797 O O . ALA A 1 99 ? 0.059 -5.150 9.320 1.00 91.00 99 ALA A O 1
ATOM 798 N N . ALA A 1 100 ? -1.482 -6.758 9.042 1.00 87.69 100 ALA A N 1
ATOM 799 C CA . ALA A 1 100 ? -0.566 -7.853 9.348 1.00 87.69 100 ALA A CA 1
ATOM 800 C C . ALA A 1 100 ? 0.623 -7.905 8.371 1.00 87.69 100 ALA A C 1
ATOM 802 O O . ALA A 1 100 ? 1.768 -8.047 8.801 1.00 87.69 100 ALA A O 1
ATOM 803 N N . ILE A 1 101 ? 0.362 -7.756 7.068 1.00 87.94 101 ILE A N 1
ATOM 804 C CA . ILE A 1 101 ? 1.396 -7.740 6.023 1.00 87.94 101 ILE A CA 1
ATOM 805 C C . ILE A 1 101 ? 2.343 -6.548 6.209 1.00 87.94 101 ILE A C 1
ATOM 807 O O . ILE A 1 101 ? 3.557 -6.738 6.215 1.00 87.94 101 ILE A O 1
ATOM 811 N N . ALA A 1 102 ? 1.807 -5.340 6.401 1.00 90.06 102 ALA A N 1
ATOM 812 C CA . ALA A 1 102 ? 2.596 -4.127 6.602 1.00 90.06 102 ALA A CA 1
ATOM 813 C C . ALA A 1 102 ? 3.482 -4.226 7.854 1.00 90.06 102 ALA A C 1
ATOM 815 O O . ALA A 1 102 ? 4.666 -3.897 7.797 1.00 90.06 102 ALA A O 1
ATOM 816 N N . SER A 1 103 ? 2.958 -4.767 8.960 1.00 85.06 103 SER A N 1
ATOM 817 C CA . SER A 1 103 ? 3.752 -5.004 10.172 1.00 85.06 103 SER A CA 1
ATOM 818 C C . SER A 1 103 ? 4.905 -5.983 9.952 1.00 85.06 103 SER A C 1
ATOM 820 O O . SER A 1 103 ? 5.956 -5.834 10.563 1.00 85.06 103 SER A O 1
ATOM 822 N N . MET A 1 104 ? 4.743 -6.974 9.070 1.00 81.19 104 MET A N 1
ATOM 823 C CA . MET A 1 104 ? 5.828 -7.896 8.711 1.00 81.19 104 MET A CA 1
ATOM 824 C C . MET A 1 104 ? 6.862 -7.268 7.763 1.00 81.19 104 MET A C 1
ATOM 826 O O . MET A 1 104 ? 7.982 -7.768 7.678 1.00 81.19 104 MET A O 1
ATOM 830 N N . MET A 1 105 ? 6.507 -6.194 7.048 1.00 84.44 105 MET A N 1
ATOM 831 C CA . MET A 1 105 ? 7.412 -5.495 6.128 1.00 84.44 105 MET A CA 1
ATOM 832 C C . MET A 1 105 ? 8.420 -4.597 6.852 1.00 84.44 105 MET A C 1
ATOM 834 O O . MET A 1 105 ? 9.531 -4.431 6.351 1.00 84.44 105 MET A O 1
ATOM 838 N N . VAL A 1 106 ? 8.061 -4.020 8.005 1.00 82.06 106 VAL A N 1
ATOM 839 C CA . VAL A 1 106 ? 8.897 -3.028 8.702 1.00 82.06 106 VAL A CA 1
ATOM 840 C C . VAL A 1 106 ? 9.386 -3.565 10.056 1.00 82.06 106 VAL A C 1
ATOM 842 O O . VAL A 1 106 ? 8.583 -3.745 10.976 1.00 82.06 106 VAL A O 1
ATOM 845 N N . PRO A 1 107 ? 10.701 -3.820 10.215 1.00 76.56 107 PRO A N 1
ATOM 846 C CA . PRO A 1 107 ? 11.265 -4.302 11.472 1.00 76.56 107 PRO A CA 1
ATOM 847 C C . PRO A 1 107 ? 10.964 -3.369 12.647 1.00 76.56 107 PRO A C 1
ATOM 849 O O . PRO A 1 107 ? 11.093 -2.158 12.524 1.00 76.56 107 PRO A O 1
ATOM 852 N N . GLY A 1 108 ? 10.622 -3.942 13.802 1.00 76.25 108 GLY A N 1
ATOM 853 C CA . GLY A 1 108 ? 10.267 -3.175 15.003 1.00 76.25 108 GLY A CA 1
ATOM 854 C C . GLY A 1 108 ? 8.775 -2.861 15.132 1.00 76.25 108 GLY A C 1
ATOM 855 O O . GLY A 1 108 ? 8.351 -2.405 16.189 1.00 76.25 108 GLY A O 1
ATOM 856 N N . THR A 1 109 ? 7.964 -3.178 14.116 1.00 83.62 109 THR A N 1
ATOM 857 C CA . THR A 1 109 ? 6.501 -3.108 14.223 1.00 83.62 109 THR A CA 1
ATOM 858 C C . THR A 1 109 ? 5.941 -4.352 14.919 1.00 83.62 109 THR A C 1
ATOM 860 O O . THR A 1 109 ? 6.286 -5.483 14.574 1.00 83.62 109 THR A O 1
ATOM 863 N N . ILE A 1 110 ? 5.045 -4.150 15.886 1.00 82.19 110 ILE A N 1
ATOM 864 C CA . ILE A 1 110 ? 4.452 -5.195 16.726 1.00 82.19 110 ILE A CA 1
ATOM 865 C C . ILE A 1 110 ? 2.959 -5.334 16.383 1.00 82.19 110 ILE A C 1
ATOM 867 O O . ILE A 1 110 ? 2.129 -4.568 16.885 1.00 82.19 110 ILE A O 1
ATOM 871 N N . PRO A 1 111 ? 2.564 -6.308 15.543 1.00 81.25 111 PRO A N 1
ATOM 872 C CA . PRO A 1 111 ? 1.154 -6.592 15.323 1.00 81.25 111 PRO A CA 1
ATOM 873 C C . PRO A 1 111 ? 0.555 -7.281 16.557 1.00 81.25 111 PRO A C 1
ATOM 875 O O . PRO A 1 111 ? 1.147 -8.206 17.116 1.00 81.25 111 PRO A O 1
ATOM 878 N N . PHE A 1 112 ? -0.646 -6.874 16.962 1.00 78.94 112 PHE A N 1
ATOM 879 C CA . PHE A 1 112 ? -1.395 -7.504 18.047 1.00 78.94 112 PHE A CA 1
ATOM 880 C C . PHE A 1 112 ? -2.866 -7.697 17.678 1.00 78.94 112 PHE A C 1
ATOM 882 O O . PHE A 1 112 ? -3.441 -6.953 16.890 1.00 78.94 112 PHE A O 1
ATOM 889 N N . SER A 1 113 ? -3.488 -8.710 18.275 1.00 74.38 113 SER A N 1
ATOM 890 C CA . SER A 1 113 ? -4.906 -9.024 18.103 1.00 74.38 113 SER A CA 1
ATOM 891 C C . SER A 1 113 ? -5.564 -9.136 19.469 1.00 74.38 113 SER A C 1
ATOM 893 O O . SER A 1 113 ? -4.992 -9.724 20.389 1.00 74.38 113 SER A O 1
ATOM 895 N N . VAL A 1 114 ? -6.787 -8.628 19.591 1.00 71.44 114 VAL A N 1
ATOM 896 C CA . VAL A 1 114 ? -7.590 -8.726 20.811 1.00 71.44 114 VAL A CA 1
ATOM 897 C C . VAL A 1 114 ? -8.766 -9.656 20.542 1.00 71.44 114 VAL A C 1
ATOM 899 O O . VAL A 1 114 ? -9.577 -9.418 19.652 1.00 71.44 114 VAL A O 1
ATOM 902 N N . GLY A 1 115 ? -8.848 -10.752 21.296 1.00 55.06 115 GLY A N 1
ATOM 903 C CA . GLY A 1 115 ? -9.972 -11.679 21.200 1.00 55.06 115 GLY A CA 1
ATOM 904 C C . GLY A 1 115 ? -11.242 -11.093 21.817 1.00 55.06 115 GLY A C 1
ATOM 905 O O . GLY A 1 115 ? -11.196 -10.465 22.876 1.00 55.06 115 GLY A O 1
ATOM 906 N N . THR A 1 116 ? -12.389 -11.336 21.186 1.00 66.12 116 THR A N 1
ATOM 907 C CA . THR A 1 116 ? -13.694 -11.007 21.767 1.00 66.12 116 THR A CA 1
ATOM 908 C C . THR A 1 116 ? -13.944 -11.889 22.989 1.00 66.12 116 THR A C 1
ATOM 910 O O . THR A 1 116 ? -14.017 -13.110 22.870 1.00 66.12 116 THR A O 1
ATOM 913 N N . LYS A 1 117 ? -14.072 -11.280 24.173 1.00 56.94 117 LYS A N 1
ATOM 914 C CA . LYS A 1 117 ? -14.407 -11.999 25.413 1.00 56.94 117 LYS A CA 1
ATOM 915 C C . LYS A 1 117 ? -15.910 -12.259 25.530 1.00 56.94 117 LYS A C 1
ATOM 917 O O . LYS A 1 117 ? -16.316 -13.343 25.932 1.00 56.94 117 LYS A O 1
ATOM 922 N N . GLU A 1 118 ? -16.714 -11.266 25.164 1.00 64.19 118 GLU A N 1
ATOM 923 C CA . GLU A 1 118 ? -18.176 -11.284 25.208 1.00 64.19 118 GLU A CA 1
ATOM 924 C C . GLU A 1 118 ? -18.713 -10.542 23.979 1.00 64.19 118 GLU A C 1
ATOM 926 O O . GLU A 1 118 ? -18.122 -9.553 23.539 1.00 64.19 118 GLU A O 1
ATOM 931 N N . TYR A 1 119 ? -19.810 -11.035 23.404 1.00 63.50 119 TYR A N 1
ATOM 932 C CA . TYR A 1 119 ? -20.469 -10.388 22.272 1.00 63.50 119 TYR A CA 1
ATOM 933 C C . TYR A 1 119 ? -21.402 -9.284 22.766 1.00 63.50 119 TYR A C 1
ATOM 935 O O . TYR A 1 119 ? -22.092 -9.444 23.767 1.00 63.50 119 TYR A O 1
ATOM 943 N N . THR A 1 120 ? -21.480 -8.186 22.019 1.00 66.44 120 THR A N 1
ATOM 944 C CA . THR A 1 120 ? -22.390 -7.062 22.294 1.00 66.44 120 THR A CA 1
ATOM 945 C C . THR A 1 120 ? -23.867 -7.402 22.090 1.00 66.44 120 THR A C 1
ATOM 947 O O . THR A 1 120 ? -24.729 -6.604 22.443 1.00 66.44 120 THR A O 1
ATOM 950 N N . VAL A 1 121 ? -24.166 -8.564 21.508 1.00 69.50 121 VAL A N 1
ATOM 951 C CA . VAL A 1 121 ? -25.524 -9.019 21.212 1.00 69.50 121 VAL A CA 1
ATOM 952 C C . VAL A 1 121 ? -25.865 -10.186 22.131 1.00 69.50 121 VAL A C 1
ATOM 954 O O . VAL A 1 121 ? -25.110 -11.158 22.201 1.00 69.50 121 VAL A O 1
ATOM 957 N N . ASP A 1 122 ? -27.000 -10.097 22.818 1.00 72.81 122 ASP A N 1
ATOM 958 C CA . ASP A 1 122 ? -27.511 -11.176 23.658 1.00 72.81 122 ASP A CA 1
ATOM 959 C C . ASP A 1 122 ? -28.016 -12.377 22.830 1.00 72.81 122 ASP A C 1
ATOM 961 O O . ASP A 1 122 ? -28.098 -12.351 21.596 1.00 72.81 122 ASP A O 1
ATOM 965 N N . ALA A 1 123 ? -28.333 -13.480 23.516 1.00 70.62 123 ALA A N 1
ATOM 966 C CA . ALA A 1 123 ? -28.725 -14.736 22.876 1.00 70.62 123 ALA A CA 1
ATOM 967 C C . ALA A 1 123 ? -29.968 -14.606 21.973 1.00 70.62 123 ALA A C 1
ATOM 969 O O . ALA A 1 123 ? -30.072 -15.308 20.963 1.00 70.62 123 ALA A O 1
ATOM 970 N N . GLU A 1 124 ? -30.894 -13.704 22.304 1.00 70.88 124 GLU A N 1
ATOM 971 C CA . GLU A 1 124 ? -32.086 -13.434 21.495 1.00 70.88 124 GLU A CA 1
ATOM 972 C C . GLU A 1 124 ? -31.760 -12.552 20.281 1.00 70.88 124 GLU A C 1
ATOM 974 O O . GLU A 1 124 ? -32.183 -12.856 19.157 1.00 70.88 124 GLU A O 1
ATOM 979 N N . GLY A 1 125 ? -30.927 -11.526 20.460 1.00 71.50 125 GLY A N 1
ATOM 980 C CA . GLY A 1 125 ? -30.466 -10.640 19.399 1.00 71.50 125 GLY A CA 1
ATOM 981 C C . GLY A 1 125 ? -29.579 -11.340 18.367 1.00 71.50 125 GLY A C 1
ATOM 982 O O . GLY A 1 125 ? -29.564 -10.923 17.207 1.00 71.50 125 GLY A O 1
ATOM 983 N N . ILE A 1 126 ? -28.896 -12.441 18.718 1.00 73.75 126 ILE A N 1
ATOM 984 C CA . ILE A 1 126 ? -28.165 -13.267 17.739 1.00 73.75 126 ILE A CA 1
ATOM 985 C C . ILE A 1 126 ? -29.112 -13.715 16.625 1.00 73.75 126 ILE A C 1
ATOM 987 O O . ILE A 1 126 ? -28.784 -13.613 15.443 1.00 73.75 126 ILE A O 1
ATOM 991 N N . ARG A 1 127 ? -30.314 -14.178 16.975 1.00 73.19 127 ARG A N 1
ATOM 992 C CA . ARG A 1 127 ? -31.248 -14.702 15.977 1.00 73.19 127 ARG A CA 1
ATOM 993 C C . ARG A 1 127 ? -31.839 -13.604 15.100 1.00 73.19 127 ARG A C 1
ATOM 995 O O . ARG A 1 127 ? -32.141 -13.872 13.945 1.00 73.19 127 ARG A O 1
ATOM 1002 N N . GLN A 1 128 ? -31.969 -12.382 15.610 1.00 75.12 128 GLN A N 1
ATOM 1003 C CA . GLN A 1 128 ? -32.393 -11.237 14.801 1.00 75.12 128 GLN A CA 1
ATOM 1004 C C . GLN A 1 128 ? -31.285 -10.725 13.876 1.00 75.12 128 GLN A C 1
ATOM 1006 O O . GLN A 1 128 ? -31.551 -10.432 12.714 1.00 75.12 128 GLN A O 1
ATOM 1011 N N . ASN A 1 129 ? -30.051 -10.627 14.372 1.00 72.81 129 ASN A N 1
ATOM 1012 C CA . ASN A 1 129 ? -28.970 -9.951 13.654 1.00 72.81 129 ASN A CA 1
ATOM 1013 C C . ASN A 1 129 ? -28.181 -10.878 12.721 1.00 72.81 129 ASN A C 1
ATOM 1015 O O . ASN A 1 129 ? -27.628 -10.416 11.728 1.00 72.81 129 ASN A O 1
ATOM 1019 N N . TYR A 1 130 ? -28.147 -12.180 13.014 1.00 74.06 130 TYR A N 1
ATOM 1020 C CA . TYR A 1 130 ? -27.326 -13.153 12.288 1.00 74.06 130 TYR A CA 1
ATOM 1021 C C . TYR A 1 130 ? -28.149 -14.144 11.466 1.00 74.06 130 TYR A C 1
ATOM 1023 O O . TYR A 1 130 ? -27.560 -15.038 10.860 1.00 74.06 130 TYR A O 1
ATOM 1031 N N . PHE A 1 131 ? -29.484 -14.033 11.432 1.00 78.38 131 PHE A N 1
ATOM 1032 C CA . PHE A 1 131 ? -30.339 -14.913 10.634 1.00 78.38 131 PHE A CA 1
ATOM 1033 C C . PHE A 1 131 ? -31.293 -14.121 9.739 1.00 78.38 131 PHE A C 1
ATOM 1035 O O . PHE A 1 131 ? -31.952 -13.183 10.173 1.00 78.38 131 PHE A O 1
ATOM 1042 N N . VAL A 1 132 ? -31.442 -14.564 8.489 1.00 72.62 132 VAL A N 1
ATOM 1043 C CA . VAL A 1 132 ? -32.440 -14.044 7.543 1.00 72.62 132 VAL A CA 1
ATOM 1044 C C . VAL A 1 132 ? -33.231 -15.225 6.991 1.00 72.62 132 VAL A C 1
ATOM 1046 O O . VAL A 1 132 ? -32.658 -16.198 6.502 1.00 72.62 132 VAL A O 1
ATOM 1049 N N . GLY A 1 133 ? -34.562 -15.184 7.116 1.00 75.06 133 GLY A N 1
ATOM 1050 C CA . GLY A 1 133 ? -35.428 -16.294 6.694 1.00 75.06 133 GLY A CA 1
ATOM 1051 C C . GLY A 1 133 ? -35.136 -17.613 7.426 1.00 75.06 133 GLY A C 1
ATOM 1052 O O . GLY A 1 133 ? -35.232 -18.683 6.833 1.00 75.06 133 GLY A O 1
ATOM 1053 N N . GLY A 1 134 ? -34.710 -17.541 8.694 1.00 78.19 134 GLY A N 1
ATOM 1054 C CA . GLY A 1 134 ? -34.371 -18.709 9.514 1.00 78.19 134 GLY A CA 1
ATOM 1055 C C . GLY A 1 134 ? -33.016 -19.356 9.204 1.00 78.19 134 GLY A C 1
ATOM 1056 O O . GLY A 1 134 ? -32.660 -20.328 9.869 1.00 78.19 134 GLY A O 1
ATOM 1057 N N . LYS A 1 135 ? -32.242 -18.822 8.249 1.00 76.69 135 LYS A N 1
ATOM 1058 C CA . LYS A 1 135 ? -30.891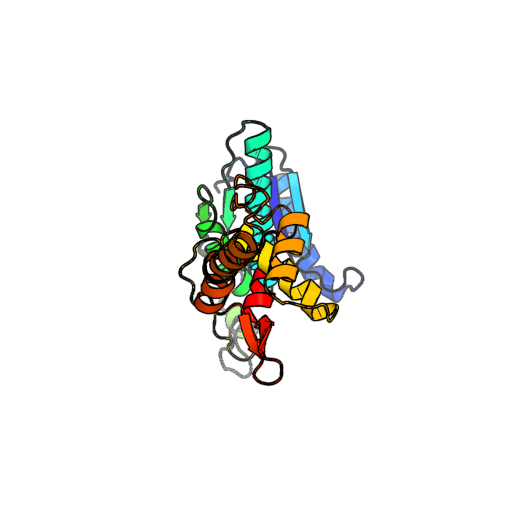 -19.298 7.923 1.00 76.69 135 LYS A CA 1
ATOM 1059 C C . LYS A 1 135 ? -29.827 -18.368 8.509 1.00 76.69 135 LYS A C 1
ATOM 1061 O O . LYS A 1 135 ? -30.005 -17.155 8.407 1.00 76.69 135 LYS A O 1
ATOM 1066 N N . PRO A 1 136 ? -28.740 -18.905 9.087 1.00 75.38 136 PRO A N 1
ATOM 1067 C CA . PRO A 1 136 ? -27.637 -18.088 9.571 1.00 75.38 136 PRO A CA 1
ATOM 1068 C C . PRO A 1 136 ? -26.913 -17.435 8.388 1.00 75.38 136 PRO A C 1
ATOM 1070 O O . PRO A 1 136 ? -26.576 -18.111 7.417 1.00 75.38 136 PRO A O 1
ATOM 1073 N N . VAL A 1 137 ? -26.689 -16.127 8.470 1.00 69.88 137 VAL A N 1
ATOM 1074 C CA . VAL A 1 137 ? -26.004 -15.312 7.453 1.00 69.88 137 VAL A CA 1
ATOM 1075 C C . VAL A 1 137 ? -24.783 -14.567 8.003 1.00 69.88 137 VAL A C 1
ATOM 1077 O O . VAL A 1 137 ? -24.019 -14.007 7.228 1.00 69.88 137 VAL A O 1
ATOM 1080 N N . GLY A 1 138 ? -24.541 -14.588 9.318 1.00 66.75 138 GLY A N 1
ATOM 1081 C CA . GLY A 1 138 ? -23.447 -13.806 9.902 1.00 66.75 138 GLY A CA 1
ATOM 1082 C C . GLY A 1 138 ? -23.761 -12.304 9.950 1.00 66.75 138 GLY A C 1
ATOM 1083 O O . GLY A 1 138 ? -24.894 -11.896 9.711 1.00 66.75 138 GLY A O 1
ATOM 1084 N N . LEU A 1 139 ? -22.746 -11.472 10.211 1.00 64.94 139 LEU A N 1
ATOM 1085 C CA . LEU A 1 139 ? -22.846 -10.009 10.049 1.00 64.94 139 LEU A CA 1
ATOM 1086 C C . LEU A 1 139 ? -22.845 -9.579 8.570 1.00 64.94 139 LEU A C 1
ATOM 1088 O O . LEU A 1 139 ? -23.178 -8.442 8.242 1.00 64.94 139 LEU A O 1
ATOM 1092 N N . THR A 1 140 ? -22.463 -10.479 7.663 1.00 52.84 140 THR A N 1
ATOM 1093 C CA . THR A 1 140 ? -22.274 -10.180 6.245 1.00 52.84 140 THR A CA 1
ATOM 1094 C C . THR A 1 140 ? -23.469 -10.669 5.437 1.00 52.84 140 THR A C 1
ATOM 1096 O O . THR A 1 140 ? -23.589 -11.843 5.107 1.00 52.84 140 THR A O 1
ATOM 1099 N N . LYS A 1 141 ? -24.361 -9.742 5.082 1.00 54.84 141 LYS A N 1
ATOM 1100 C CA . LYS A 1 141 ? -25.594 -10.052 4.341 1.00 54.84 141 LYS A CA 1
ATOM 1101 C C . LYS A 1 141 ? -25.356 -10.412 2.868 1.00 54.84 141 LYS A C 1
ATOM 1103 O O . LYS A 1 141 ? -26.105 -11.207 2.305 1.00 54.84 141 LYS A O 1
ATOM 1108 N N . THR A 1 142 ? -24.322 -9.832 2.262 1.00 50.28 142 THR A N 1
ATOM 1109 C CA . THR A 1 142 ? -23.933 -10.063 0.867 1.00 50.28 142 THR A CA 1
ATOM 1110 C C . THR A 1 142 ? -22.420 -9.926 0.755 1.00 50.28 142 THR A C 1
ATOM 1112 O O . THR A 1 142 ? -21.848 -8.998 1.324 1.00 50.28 142 THR A O 1
ATOM 1115 N N . THR A 1 143 ? -21.773 -10.825 0.021 1.00 44.91 143 THR A N 1
ATOM 1116 C CA . THR A 1 143 ? -20.335 -10.769 -0.272 1.00 44.91 143 THR A CA 1
ATOM 1117 C C . THR A 1 143 ? -20.115 -10.413 -1.736 1.00 44.91 143 THR A C 1
ATOM 1119 O O . THR A 1 143 ? -20.939 -10.742 -2.590 1.00 44.91 143 THR A O 1
ATOM 1122 N N . TYR A 1 144 ? -18.992 -9.766 -2.039 1.00 50.31 144 TYR A N 1
ATOM 1123 C CA . TYR A 1 144 ? -18.470 -9.764 -3.405 1.00 50.31 144 TYR A CA 1
ATOM 1124 C C . TYR A 1 144 ? -17.932 -11.156 -3.760 1.00 50.31 144 TYR A C 1
ATOM 1126 O O . TYR A 1 144 ? -17.684 -11.972 -2.868 1.00 50.31 144 TYR A O 1
ATOM 1134 N N . ASP A 1 145 ? -17.737 -11.418 -5.054 1.00 46.19 145 ASP A N 1
ATOM 1135 C CA . ASP A 1 145 ? -17.078 -12.646 -5.496 1.00 46.19 145 ASP A CA 1
ATOM 1136 C C . ASP A 1 145 ? -15.693 -12.782 -4.841 1.00 46.19 145 ASP A C 1
ATOM 1138 O O . ASP A 1 145 ? -14.974 -11.777 -4.727 1.00 46.19 145 ASP A O 1
ATOM 1142 N N . PRO A 1 146 ? -15.296 -14.000 -4.420 1.00 38.50 146 PRO A N 1
ATOM 1143 C CA . PRO A 1 146 ? -13.978 -14.247 -3.859 1.00 38.50 146 PRO A CA 1
ATOM 1144 C C . PRO A 1 146 ? -12.891 -13.750 -4.807 1.00 38.50 146 PRO A C 1
ATOM 1146 O O . PRO A 1 146 ? -12.848 -14.118 -5.982 1.00 38.50 146 PRO A O 1
ATOM 1149 N N . ARG A 1 147 ? -11.986 -12.926 -4.286 1.00 42.16 147 ARG A N 1
ATOM 1150 C CA . ARG A 1 147 ? -10.785 -12.506 -5.005 1.00 42.16 147 ARG A CA 1
ATOM 1151 C C . ARG A 1 147 ? -9.608 -13.269 -4.436 1.00 42.16 147 ARG A C 1
ATOM 1153 O O . ARG A 1 147 ? -9.485 -13.410 -3.221 1.00 42.16 147 ARG A O 1
ATOM 1160 N N . GLN A 1 148 ? -8.751 -13.776 -5.313 1.00 37.28 148 GLN A N 1
ATOM 1161 C CA . GLN A 1 148 ? -7.515 -14.406 -4.880 1.00 37.28 148 GLN A CA 1
ATOM 1162 C C . GLN A 1 148 ? -6.643 -13.344 -4.209 1.00 37.28 148 GLN A C 1
ATOM 1164 O O . GLN A 1 148 ? -6.275 -12.353 -4.840 1.00 37.28 148 GLN A O 1
ATOM 1169 N N . LEU A 1 149 ? -6.333 -13.551 -2.928 1.00 37.88 149 LEU A N 1
ATOM 1170 C CA . LEU A 1 149 ? -5.292 -12.781 -2.265 1.00 37.88 149 LEU A CA 1
ATOM 1171 C C . LEU A 1 149 ? -3.958 -13.173 -2.907 1.00 37.88 149 LEU A C 1
ATOM 1173 O O . LEU A 1 149 ? -3.654 -14.372 -2.981 1.00 37.88 149 LEU A O 1
ATOM 1177 N N . PRO A 1 150 ? -3.172 -12.211 -3.406 1.00 38.69 150 PRO A N 1
ATOM 1178 C CA . PRO A 1 150 ? -1.878 -12.534 -3.972 1.00 38.69 150 PRO A CA 1
ATOM 1179 C C . PRO A 1 150 ? -0.992 -13.160 -2.887 1.00 38.69 150 PRO A C 1
ATOM 1181 O O . PRO A 1 150 ? -0.973 -12.726 -1.736 1.00 38.69 150 PRO A O 1
ATOM 1184 N N . SER A 1 151 ? -0.293 -14.235 -3.239 1.00 30.00 151 SER A N 1
ATOM 1185 C CA . SER A 1 151 ? 0.615 -14.936 -2.330 1.00 30.00 151 SER A CA 1
ATOM 1186 C C . SER A 1 151 ? 1.998 -14.297 -2.430 1.00 30.00 151 SER A C 1
ATOM 1188 O O . SER A 1 151 ? 2.612 -14.353 -3.494 1.00 30.00 151 SER A O 1
ATOM 1190 N N . TYR A 1 152 ? 2.495 -13.701 -1.345 1.00 42.62 152 TYR A N 1
ATOM 1191 C CA . TYR A 1 152 ? 3.787 -13.013 -1.340 1.00 42.62 152 TYR A CA 1
ATOM 1192 C C . TYR A 1 152 ? 4.817 -13.735 -0.462 1.00 42.62 152 TYR A C 1
ATOM 1194 O O . TYR A 1 152 ? 4.573 -14.015 0.709 1.00 42.62 152 TYR A O 1
ATOM 1202 N N . SER A 1 153 ? 6.013 -13.958 -1.013 1.00 41.62 153 SER A N 1
ATOM 1203 C CA . SER A 1 153 ? 7.250 -13.915 -0.230 1.00 41.62 153 SER A CA 1
ATOM 1204 C C . SER A 1 153 ? 7.586 -12.434 -0.083 1.00 41.62 153 SER A C 1
ATOM 1206 O O . SER A 1 153 ? 7.974 -11.790 -1.055 1.00 41.62 153 SER A O 1
ATOM 1208 N N . ILE A 1 154 ? 7.300 -11.852 1.081 1.00 56.69 154 ILE A N 1
ATOM 1209 C CA . ILE A 1 154 ? 7.343 -10.398 1.241 1.00 56.69 154 ILE A CA 1
ATOM 1210 C C . ILE A 1 154 ? 8.791 -9.963 1.465 1.00 56.69 154 ILE A C 1
ATOM 1212 O O . ILE A 1 154 ? 9.293 -9.948 2.586 1.00 56.69 154 ILE A O 1
ATOM 1216 N N . GLN A 1 155 ? 9.463 -9.604 0.379 1.00 67.94 155 GLN A N 1
ATOM 1217 C CA . GLN A 1 155 ? 10.573 -8.664 0.436 1.00 67.94 155 GLN A CA 1
ATOM 1218 C C . GLN A 1 155 ? 10.074 -7.332 -0.110 1.00 67.94 155 GLN A C 1
ATOM 1220 O O . GLN A 1 155 ? 9.423 -7.303 -1.156 1.00 67.94 155 GLN A O 1
ATOM 1225 N N . ILE A 1 156 ? 10.359 -6.237 0.601 1.00 75.06 156 ILE A N 1
ATOM 1226 C CA . ILE A 1 156 ? 10.095 -4.892 0.083 1.00 75.06 156 ILE A CA 1
ATOM 1227 C C . ILE A 1 156 ? 10.808 -4.778 -1.278 1.00 75.06 156 ILE A C 1
ATOM 1229 O O . ILE A 1 156 ? 12.008 -5.067 -1.355 1.00 75.06 156 ILE A O 1
ATOM 1233 N N . PRO A 1 157 ? 10.097 -4.413 -2.361 1.00 84.44 157 PRO A N 1
ATOM 1234 C CA . PRO A 1 157 ? 10.700 -4.327 -3.683 1.00 84.44 157 PRO A CA 1
ATOM 1235 C C . PRO A 1 157 ? 11.785 -3.248 -3.703 1.00 84.44 157 PRO A C 1
ATOM 1237 O O . PRO A 1 157 ? 11.594 -2.164 -3.173 1.00 84.44 157 PRO A O 1
ATOM 1240 N N . GLU A 1 158 ? 12.925 -3.527 -4.337 1.00 90.06 158 GLU A N 1
ATOM 1241 C CA . GLU A 1 158 ? 14.052 -2.588 -4.414 1.00 90.06 158 GLU A CA 1
ATOM 1242 C C . GLU A 1 158 ? 13.610 -1.237 -5.018 1.00 90.06 158 GLU A C 1
ATOM 1244 O O . GLU A 1 158 ? 13.160 -1.191 -6.167 1.00 90.06 158 GLU A O 1
ATOM 1249 N N . GLU A 1 159 ? 13.782 -0.134 -4.276 1.00 91.44 159 GLU A N 1
ATOM 1250 C CA . GLU A 1 159 ? 13.327 1.219 -4.656 1.00 91.44 159 GLU A CA 1
ATOM 1251 C C . GLU A 1 159 ? 13.692 1.598 -6.090 1.00 91.44 159 GLU A C 1
ATOM 1253 O O . GLU A 1 159 ? 12.860 2.084 -6.857 1.00 91.44 159 GLU A O 1
ATOM 1258 N N . ARG A 1 160 ? 14.936 1.323 -6.491 1.00 93.19 160 ARG A N 1
ATOM 1259 C CA . ARG A 1 160 ? 15.443 1.654 -7.829 1.00 93.19 160 ARG A CA 1
ATOM 1260 C C . ARG A 1 160 ? 14.649 0.967 -8.932 1.00 93.19 160 ARG A C 1
ATOM 1262 O O . ARG A 1 160 ? 14.443 1.554 -9.993 1.00 93.19 160 ARG A O 1
ATOM 1269 N N . LEU A 1 161 ? 14.189 -0.258 -8.688 1.00 94.62 161 LEU A N 1
ATOM 1270 C CA . LEU A 1 161 ? 13.377 -0.992 -9.650 1.00 94.62 161 LEU A CA 1
ATOM 1271 C C . LEU A 1 161 ? 11.974 -0.413 -9.738 1.00 94.62 161 LEU A C 1
ATOM 1273 O O . LEU A 1 161 ? 11.471 -0.297 -10.851 1.00 94.62 161 LEU A O 1
ATOM 1277 N N . VAL A 1 162 ? 11.374 -0.026 -8.609 1.00 95.06 162 VAL A N 1
ATOM 1278 C CA . VAL A 1 162 ? 10.038 0.588 -8.580 1.00 95.06 162 VAL A CA 1
ATOM 1279 C C . VAL A 1 162 ? 10.062 1.963 -9.247 1.00 95.06 162 VAL A C 1
ATOM 1281 O O . VAL A 1 162 ? 9.270 2.233 -10.149 1.00 95.06 162 VAL A O 1
ATOM 1284 N N . ARG A 1 163 ? 11.021 2.820 -8.884 1.00 94.69 163 ARG A N 1
ATOM 1285 C CA . ARG A 1 163 ? 11.178 4.144 -9.501 1.00 94.69 163 ARG A CA 1
ATOM 1286 C C . ARG A 1 163 ? 11.511 4.039 -10.987 1.00 94.69 163 ARG A C 1
ATOM 1288 O O . ARG A 1 163 ? 10.923 4.747 -11.798 1.00 94.69 163 ARG A O 1
ATOM 1295 N N . GLY A 1 164 ? 12.382 3.106 -11.376 1.00 95.69 164 GLY A N 1
ATOM 1296 C CA . GLY A 1 164 ? 12.675 2.861 -12.788 1.00 95.69 164 GLY A CA 1
ATOM 1297 C C . GLY A 1 164 ? 11.456 2.353 -13.572 1.00 95.69 164 GLY A C 1
ATOM 1298 O O . GLY A 1 164 ? 11.287 2.703 -14.741 1.00 95.69 164 GLY A O 1
ATOM 1299 N N . LEU A 1 165 ? 10.588 1.566 -12.929 1.00 96.00 165 LEU A N 1
ATOM 1300 C CA . LEU A 1 165 ? 9.335 1.090 -13.515 1.00 96.00 165 LEU A CA 1
ATOM 1301 C C . LEU A 1 165 ? 8.347 2.248 -13.731 1.00 96.00 165 LEU A C 1
ATOM 1303 O O . LEU A 1 165 ? 7.687 2.295 -14.768 1.00 96.00 165 LEU A O 1
ATOM 1307 N N . ARG A 1 166 ? 8.314 3.230 -12.819 1.00 95.75 166 ARG A N 1
ATOM 1308 C CA . ARG A 1 166 ? 7.534 4.471 -12.973 1.00 95.75 166 ARG A CA 1
ATOM 1309 C C . ARG A 1 166 ? 8.000 5.300 -14.176 1.00 95.75 166 ARG A C 1
ATOM 1311 O O . ARG A 1 166 ? 7.167 5.758 -14.951 1.00 95.75 166 ARG A O 1
ATOM 1318 N N . VAL A 1 167 ? 9.314 5.398 -14.405 1.00 96.06 167 VAL A N 1
ATOM 1319 C CA . VAL A 1 167 ? 9.871 6.042 -15.614 1.00 96.06 167 VAL A CA 1
ATOM 1320 C C . VAL A 1 167 ? 9.418 5.322 -16.889 1.00 96.06 167 VAL A C 1
ATOM 1322 O O . VAL A 1 167 ? 9.087 5.965 -17.887 1.00 96.06 167 VAL A O 1
ATOM 1325 N N . LEU A 1 168 ? 9.382 3.985 -16.885 1.00 95.62 168 LEU A N 1
ATOM 1326 C CA . LEU A 1 168 ? 8.869 3.219 -18.024 1.00 95.62 168 LEU A CA 1
ATOM 1327 C C . LEU A 1 168 ? 7.379 3.507 -18.269 1.00 95.62 168 LEU A C 1
ATOM 1329 O O . LEU A 1 168 ? 6.988 3.734 -19.417 1.00 95.62 168 LEU A O 1
ATOM 1333 N N . ASP A 1 169 ? 6.565 3.515 -17.212 1.00 95.19 169 ASP A N 1
ATOM 1334 C CA . ASP A 1 169 ? 5.123 3.768 -17.291 1.00 95.19 169 ASP A CA 1
ATOM 1335 C C . ASP A 1 169 ? 4.802 5.168 -17.822 1.00 95.19 169 ASP A C 1
ATOM 1337 O O . ASP A 1 169 ? 4.003 5.328 -18.750 1.00 95.19 169 ASP A O 1
ATOM 1341 N N . GLU A 1 170 ? 5.501 6.183 -17.315 1.00 94.69 170 GLU A N 1
ATOM 1342 C CA . GLU A 1 170 ? 5.346 7.563 -17.762 1.00 94.69 170 GLU A CA 1
ATOM 1343 C C . GLU A 1 170 ? 5.675 7.704 -19.254 1.00 94.69 170 GLU A C 1
ATOM 1345 O O . GLU A 1 170 ? 4.924 8.315 -20.024 1.00 94.69 170 GLU A O 1
ATOM 1350 N N . ARG A 1 171 ? 6.781 7.097 -19.700 1.00 93.94 171 ARG A N 1
ATOM 1351 C CA . ARG A 1 171 ? 7.189 7.135 -21.109 1.00 93.94 171 ARG A CA 1
ATOM 1352 C C . ARG A 1 171 ? 6.208 6.390 -22.005 1.00 93.94 171 ARG A C 1
ATOM 1354 O O . ARG A 1 171 ? 5.884 6.902 -23.077 1.00 93.94 171 ARG A O 1
ATOM 1361 N N . ASN A 1 172 ? 5.713 5.231 -21.571 1.00 92.00 172 ASN A N 1
ATOM 1362 C CA . ASN A 1 172 ? 4.680 4.483 -22.286 1.00 92.00 172 ASN A CA 1
ATOM 1363 C C . ASN A 1 172 ? 3.390 5.303 -22.421 1.00 92.00 172 ASN A C 1
ATOM 1365 O O . ASN A 1 172 ? 2.848 5.412 -23.525 1.00 92.00 172 ASN A O 1
ATOM 1369 N N . SER A 1 173 ? 2.953 5.944 -21.336 1.00 90.88 173 SER A N 1
ATOM 1370 C CA . SER A 1 173 ? 1.767 6.808 -21.300 1.00 90.88 173 SER A CA 1
ATOM 1371 C C . SER A 1 173 ? 1.906 8.021 -22.223 1.00 90.88 173 SER A C 1
ATOM 1373 O O . SER A 1 173 ? 0.978 8.365 -22.956 1.00 90.88 173 SER A O 1
ATOM 1375 N N . LYS A 1 174 ? 3.103 8.619 -22.280 1.00 93.50 174 LYS A N 1
ATOM 1376 C CA . LYS A 1 174 ? 3.441 9.733 -23.184 1.00 93.50 174 LYS A CA 1
ATOM 1377 C C . LYS A 1 174 ? 3.812 9.293 -24.610 1.00 93.50 174 LYS A C 1
ATOM 1379 O O . LYS A 1 174 ? 4.189 10.136 -25.422 1.00 93.50 174 LYS A O 1
ATOM 1384 N N . LYS A 1 175 ? 3.722 7.995 -24.936 1.00 89.62 175 LYS A N 1
ATOM 1385 C CA . LYS A 1 175 ? 4.124 7.406 -26.232 1.00 89.62 175 LYS A CA 1
ATOM 1386 C C . LYS A 1 175 ? 5.563 7.761 -26.652 1.00 89.62 175 LYS A C 1
ATOM 1388 O O . LYS A 1 175 ? 5.859 7.909 -27.838 1.00 89.62 175 LYS A O 1
ATOM 1393 N N . LEU A 1 176 ? 6.467 7.900 -25.684 1.00 90.31 176 LEU A N 1
ATOM 1394 C CA . LEU A 1 176 ? 7.884 8.173 -25.919 1.00 90.31 176 LEU A CA 1
ATOM 1395 C C . LEU A 1 176 ? 8.651 6.881 -26.236 1.00 90.31 176 LEU A C 1
ATOM 1397 O O . LEU A 1 176 ? 8.261 5.785 -25.847 1.00 90.31 176 LEU A O 1
ATOM 1401 N N . SER A 1 177 ? 9.796 7.008 -26.915 1.00 88.69 177 SER A N 1
ATOM 1402 C CA . SER A 1 177 ? 10.669 5.863 -27.216 1.00 88.69 177 SER A CA 1
ATOM 1403 C C . SER A 1 177 ? 11.191 5.197 -25.937 1.00 88.69 177 SER A C 1
ATOM 1405 O O . SER A 1 177 ? 11.840 5.859 -25.125 1.00 88.69 177 SER A O 1
ATOM 1407 N N . VAL A 1 178 ? 11.001 3.881 -25.816 1.00 90.56 178 VAL A N 1
ATOM 1408 C CA . VAL A 1 178 ? 11.472 3.038 -24.694 1.00 90.56 178 VAL A CA 1
ATOM 1409 C C . VAL A 1 178 ? 12.679 2.160 -25.063 1.00 90.56 178 VAL A C 1
ATOM 1411 O O . VAL A 1 178 ? 12.957 1.150 -24.426 1.00 90.56 178 VAL A O 1
ATOM 1414 N N . THR A 1 179 ? 13.424 2.534 -26.107 1.00 89.62 179 THR A N 1
ATOM 1415 C CA . THR A 1 179 ? 14.701 1.884 -26.448 1.00 89.62 179 THR A CA 1
ATOM 1416 C C . THR A 1 179 ? 15.714 2.019 -25.310 1.00 89.62 179 THR A C 1
ATOM 1418 O O . THR A 1 179 ? 15.710 3.028 -24.601 1.00 89.62 179 THR A O 1
ATOM 1421 N N . SER A 1 180 ? 16.629 1.050 -25.165 1.00 88.94 180 SER A N 1
ATOM 1422 C CA . SER A 1 180 ? 17.589 1.001 -24.049 1.00 88.94 180 SER A CA 1
ATOM 1423 C C . SER A 1 180 ? 18.315 2.331 -23.845 1.00 88.94 180 SER A C 1
ATOM 1425 O O . SER A 1 180 ? 18.312 2.858 -22.743 1.00 88.94 180 SER A O 1
ATOM 1427 N N . GLY A 1 181 ? 18.844 2.946 -24.909 1.00 88.88 181 GLY A N 1
ATOM 1428 C CA . GLY A 1 181 ? 19.549 4.229 -24.797 1.00 88.88 181 GLY A CA 1
ATOM 1429 C C . GLY A 1 181 ? 18.674 5.394 -24.311 1.00 88.88 181 GLY A C 1
ATOM 1430 O O . GLY A 1 181 ? 19.165 6.271 -23.609 1.00 88.88 181 GLY A O 1
ATOM 1431 N N . LYS A 1 182 ? 17.378 5.410 -24.652 1.00 92.94 182 LYS A N 1
ATOM 1432 C CA . LYS A 1 182 ? 16.439 6.443 -24.182 1.00 92.94 182 LYS A CA 1
ATOM 1433 C C . LYS A 1 182 ? 15.968 6.188 -22.754 1.00 92.94 182 LYS A C 1
ATOM 1435 O O . LYS A 1 182 ? 15.793 7.148 -22.013 1.00 92.94 182 LYS A O 1
ATOM 1440 N N . MET A 1 183 ? 15.806 4.923 -22.375 1.00 94.75 183 MET A N 1
ATOM 1441 C CA . MET A 1 183 ? 15.515 4.543 -20.994 1.00 94.75 183 MET A CA 1
ATOM 1442 C C . MET A 1 183 ? 16.691 4.859 -20.074 1.00 94.75 183 MET A C 1
ATOM 1444 O O . MET A 1 183 ? 16.491 5.498 -19.055 1.00 94.75 183 MET A O 1
ATOM 1448 N N . ILE A 1 184 ? 17.919 4.500 -20.457 1.00 93.06 184 ILE A N 1
ATOM 1449 C CA . ILE A 1 184 ? 19.130 4.796 -19.676 1.00 93.06 184 ILE A CA 1
ATOM 1450 C C . ILE A 1 184 ? 19.289 6.304 -19.465 1.00 93.06 184 ILE A C 1
ATOM 1452 O O . ILE A 1 184 ? 19.571 6.725 -18.350 1.00 93.06 184 ILE A O 1
ATOM 1456 N N . ALA A 1 185 ? 19.064 7.118 -20.503 1.00 91.75 185 ALA A N 1
ATOM 1457 C CA . ALA A 1 185 ? 19.094 8.574 -20.370 1.00 91.75 185 ALA A CA 1
ATOM 1458 C C . ALA A 1 185 ? 18.068 9.077 -19.337 1.00 91.75 185 ALA A C 1
ATOM 1460 O O . ALA A 1 185 ? 18.448 9.793 -18.419 1.00 91.75 185 ALA A O 1
ATOM 1461 N N . ALA A 1 186 ? 16.813 8.622 -19.421 1.00 93.75 186 ALA A N 1
ATOM 1462 C CA . ALA A 1 186 ? 15.772 8.995 -18.460 1.00 93.75 186 ALA A CA 1
ATOM 1463 C C . ALA A 1 186 ? 16.086 8.511 -17.028 1.00 93.75 186 ALA A C 1
ATOM 1465 O O . ALA A 1 186 ? 15.871 9.228 -16.062 1.00 93.75 186 ALA A O 1
ATOM 1466 N N . LEU A 1 187 ? 16.660 7.313 -16.874 1.00 94.62 187 LEU A N 1
ATOM 1467 C CA . LEU A 1 187 ? 17.088 6.799 -15.569 1.00 94.62 187 LEU A CA 1
ATOM 1468 C C . LEU A 1 187 ? 18.257 7.599 -14.970 1.00 94.62 187 LEU A C 1
ATOM 1470 O O . LEU A 1 187 ? 18.350 7.695 -13.748 1.00 94.62 187 LEU A O 1
ATOM 1474 N N . LYS A 1 188 ? 19.161 8.137 -15.802 1.00 93.06 188 LYS A N 1
ATOM 1475 C CA . LYS A 1 188 ? 20.233 9.045 -15.361 1.00 93.06 188 LYS A CA 1
ATOM 1476 C C . LYS A 1 188 ? 19.659 10.396 -14.924 1.00 93.06 188 LYS A C 1
ATOM 1478 O O . LYS A 1 188 ? 20.046 10.882 -13.869 1.00 93.06 188 LYS A O 1
ATOM 1483 N N . GLU A 1 189 ? 18.725 10.958 -15.694 1.00 93.69 189 GLU A N 1
ATOM 1484 C CA . GLU A 1 189 ? 18.026 12.215 -15.365 1.00 93.69 189 GLU A CA 1
ATOM 1485 C C . GLU A 1 189 ? 17.315 12.134 -14.000 1.00 93.69 189 GLU A C 1
ATOM 1487 O O . GLU A 1 189 ? 17.382 13.072 -13.212 1.00 93.69 189 GLU A O 1
ATOM 1492 N N . GLU A 1 190 ? 16.737 10.975 -13.675 1.00 91.62 190 GLU A N 1
ATOM 1493 C CA . GLU A 1 190 ? 16.051 10.709 -12.401 1.00 91.62 190 GLU A CA 1
ATOM 1494 C C . GLU A 1 190 ? 16.980 10.244 -11.256 1.00 91.62 190 GLU A C 1
ATOM 1496 O O . GLU A 1 190 ? 16.507 9.872 -10.181 1.00 91.62 190 GLU A O 1
ATOM 1501 N N . ASN A 1 191 ? 18.305 10.232 -11.460 1.00 91.56 191 ASN A N 1
ATOM 1502 C CA . ASN A 1 191 ? 19.309 9.729 -10.503 1.00 91.56 191 ASN A CA 1
ATOM 1503 C C . ASN A 1 191 ? 1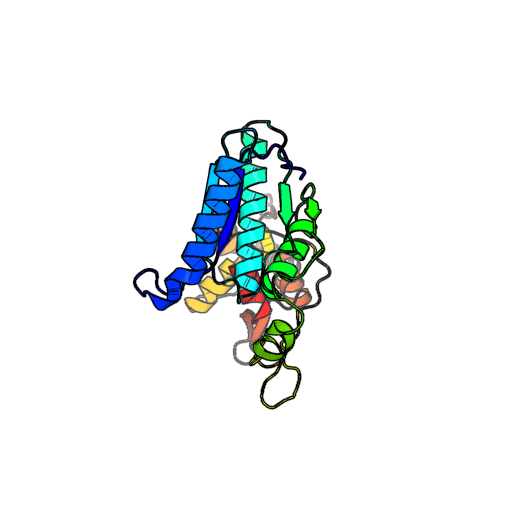9.098 8.262 -10.053 1.00 91.56 191 ASN A C 1
ATOM 1505 O O . ASN A 1 191 ? 19.526 7.857 -8.972 1.00 91.56 191 ASN A O 1
ATOM 1509 N N . ILE A 1 192 ? 18.455 7.439 -10.886 1.00 93.00 192 ILE A N 1
ATOM 1510 C CA . ILE A 1 192 ? 18.204 6.009 -10.623 1.00 93.00 192 ILE A CA 1
ATOM 1511 C C . ILE A 1 192 ? 19.360 5.145 -11.155 1.00 93.00 192 ILE A C 1
ATOM 1513 O O . ILE A 1 192 ? 19.677 4.083 -10.607 1.00 93.00 192 ILE A O 1
ATOM 1517 N N . TRP A 1 193 ? 19.996 5.582 -12.246 1.00 91.56 193 TRP A N 1
ATOM 1518 C CA . TRP A 1 193 ? 21.127 4.884 -12.851 1.00 91.56 193 TRP A CA 1
ATOM 1519 C C . TRP A 1 193 ? 22.388 4.995 -11.986 1.00 91.56 193 TRP A C 1
ATOM 1521 O O . TRP A 1 193 ? 22.822 6.089 -11.649 1.00 91.56 193 TRP A O 1
ATOM 1531 N N . TYR A 1 194 ? 23.014 3.859 -11.669 1.00 85.31 194 TYR A N 1
ATOM 1532 C CA . TYR A 1 194 ? 24.118 3.790 -10.697 1.00 85.31 194 TYR A CA 1
ATOM 1533 C C . TYR A 1 194 ? 25.386 3.109 -11.221 1.00 85.31 194 TYR A C 1
ATOM 1535 O O . TYR A 1 194 ? 26.358 2.942 -10.484 1.00 85.31 194 TYR A O 1
ATOM 1543 N N . ARG A 1 195 ? 25.374 2.637 -12.472 1.00 83.38 195 ARG A N 1
ATOM 1544 C CA . ARG A 1 195 ? 26.554 2.025 -13.082 1.00 83.38 195 ARG A CA 1
ATOM 1545 C C . ARG A 1 195 ? 27.450 3.131 -13.609 1.00 83.38 195 ARG A C 1
ATOM 1547 O O . ARG A 1 195 ? 27.050 3.860 -14.513 1.00 83.38 195 ARG A O 1
ATOM 1554 N N . ASP A 1 196 ? 28.660 3.199 -13.073 1.00 74.56 196 ASP A N 1
ATOM 1555 C CA . ASP A 1 196 ? 29.709 4.043 -13.618 1.00 74.56 196 ASP A CA 1
ATOM 1556 C C . ASP A 1 196 ? 30.262 3.412 -14.898 1.00 74.56 196 ASP A C 1
ATOM 1558 O O . ASP A 1 196 ? 30.938 2.381 -14.895 1.00 74.56 196 ASP A O 1
ATOM 1562 N N . THR A 1 197 ? 29.883 4.013 -16.013 1.00 70.62 197 THR A N 1
ATOM 1563 C CA . THR A 1 197 ? 30.294 3.634 -17.364 1.00 70.62 197 THR A CA 1
ATOM 1564 C C . THR A 1 197 ? 31.042 4.770 -18.056 1.00 70.62 197 THR A C 1
ATOM 1566 O O . THR A 1 197 ? 31.439 4.609 -19.209 1.00 70.62 197 THR A O 1
ATOM 1569 N N . GLU A 1 198 ? 31.230 5.907 -17.378 1.00 65.62 198 GLU A N 1
ATOM 1570 C CA . GLU A 1 198 ? 31.769 7.150 -17.947 1.00 65.62 198 GLU A CA 1
ATOM 1571 C C . GLU A 1 198 ? 33.273 7.317 -17.693 1.00 65.62 198 GLU A C 1
ATOM 1573 O O . GLU A 1 198 ? 33.931 8.052 -18.425 1.00 65.62 198 GLU A O 1
ATOM 1578 N N . ASN A 1 199 ? 33.854 6.548 -16.766 1.00 56.12 199 ASN A N 1
ATOM 1579 C CA . ASN A 1 199 ? 35.289 6.559 -16.446 1.00 56.12 199 ASN A CA 1
ATOM 1580 C C . ASN A 1 199 ? 36.205 5.843 -17.472 1.00 56.12 199 ASN A C 1
ATOM 1582 O O . ASN A 1 199 ? 37.271 5.329 -17.130 1.00 56.12 199 ASN A O 1
ATOM 1586 N N . GLY A 1 200 ? 35.811 5.806 -18.748 1.00 55.50 200 GLY A N 1
ATOM 1587 C CA . GLY A 1 200 ? 36.572 5.197 -19.841 1.00 55.50 200 GLY A CA 1
ATOM 1588 C C . GLY A 1 200 ? 36.993 6.199 -20.918 1.00 55.50 200 GLY A C 1
ATOM 1589 O O . GLY A 1 200 ? 36.316 7.193 -21.154 1.00 55.50 200 GLY A O 1
ATOM 1590 N N . ASP A 1 201 ? 38.106 5.896 -21.597 1.00 55.62 201 ASP A N 1
ATOM 1591 C CA . ASP A 1 201 ? 38.658 6.636 -22.743 1.00 55.62 201 ASP A CA 1
ATOM 1592 C C . ASP A 1 201 ? 37.555 7.203 -23.678 1.00 55.62 201 ASP A C 1
ATOM 1594 O O . ASP A 1 201 ? 36.742 6.424 -24.200 1.00 55.62 201 ASP A O 1
ATOM 1598 N N . PRO A 1 202 ? 37.517 8.530 -23.935 1.00 57.72 202 PRO A N 1
ATOM 1599 C CA . PRO A 1 202 ? 36.487 9.189 -24.746 1.00 57.72 202 PRO A CA 1
ATOM 1600 C C . PRO A 1 202 ? 36.360 8.659 -26.187 1.00 57.72 202 PRO A C 1
ATOM 1602 O O . PRO A 1 202 ? 35.353 8.935 -26.849 1.00 57.72 202 PRO A O 1
ATOM 1605 N N . ASN A 1 203 ? 37.319 7.855 -26.665 1.00 57.97 203 ASN A N 1
ATOM 1606 C CA . ASN A 1 203 ? 37.261 7.164 -27.957 1.00 57.97 203 ASN A CA 1
ATOM 1607 C C . ASN A 1 203 ? 36.445 5.849 -27.958 1.00 57.97 203 ASN A C 1
ATOM 1609 O O . ASN A 1 203 ? 36.230 5.269 -29.023 1.00 57.97 203 ASN A O 1
ATOM 1613 N N . ARG A 1 204 ? 35.926 5.374 -26.812 1.00 60.56 204 ARG A N 1
ATOM 1614 C CA . ARG A 1 204 ? 35.161 4.105 -26.690 1.00 60.56 204 ARG A CA 1
ATOM 1615 C C . ARG A 1 204 ? 33.631 4.253 -26.617 1.00 60.56 204 ARG A C 1
ATOM 1617 O O . ARG A 1 204 ? 32.941 3.334 -26.172 1.00 60.56 204 ARG A O 1
ATOM 1624 N N . LYS A 1 205 ? 33.058 5.357 -27.112 1.00 61.94 205 LYS A N 1
ATOM 1625 C CA . LYS A 1 205 ? 31.607 5.658 -27.009 1.00 61.94 205 LYS A CA 1
ATOM 1626 C C . LYS A 1 205 ? 30.663 4.548 -27.509 1.00 61.94 205 LYS A C 1
ATOM 1628 O O . LYS A 1 205 ? 29.570 4.386 -26.967 1.00 61.94 205 LYS A O 1
ATOM 1633 N N . SER A 1 206 ? 31.043 3.778 -28.533 1.00 61.41 206 SER A N 1
ATOM 1634 C CA . SER A 1 206 ? 30.223 2.662 -29.042 1.00 61.41 206 SER A CA 1
ATOM 1635 C C . SER A 1 206 ? 30.198 1.465 -28.082 1.00 61.41 206 SER A C 1
ATOM 1637 O O . SER A 1 206 ? 29.131 0.907 -27.826 1.00 61.41 206 SER A O 1
ATOM 1639 N N . SER A 1 207 ? 31.349 1.121 -27.500 1.00 67.81 207 SER A N 1
ATOM 1640 C CA . SER A 1 207 ? 31.496 0.054 -26.502 1.00 67.81 207 SER A CA 1
ATOM 1641 C C . SER A 1 207 ? 30.793 0.409 -25.187 1.00 67.81 207 SER A C 1
ATOM 1643 O O . SER A 1 207 ? 30.158 -0.451 -24.575 1.00 67.81 207 SER A O 1
ATOM 1645 N N . GLN A 1 208 ? 30.798 1.691 -24.808 1.00 76.56 208 GLN A N 1
ATOM 1646 C CA . GLN A 1 208 ? 30.069 2.195 -23.644 1.00 76.56 208 GLN A CA 1
ATOM 1647 C C . GLN A 1 208 ? 28.555 1.987 -23.782 1.00 76.56 208 GLN A C 1
ATOM 1649 O O . GLN A 1 208 ? 27.940 1.389 -22.905 1.00 76.56 208 GLN A O 1
ATOM 1654 N N . ARG A 1 209 ? 27.955 2.390 -24.913 1.00 77.88 209 ARG A N 1
ATOM 1655 C CA . ARG A 1 209 ? 26.509 2.207 -25.154 1.00 77.88 209 ARG A CA 1
ATOM 1656 C C . ARG A 1 209 ? 26.084 0.740 -25.141 1.00 77.88 209 ARG A C 1
ATOM 1658 O O . ARG A 1 209 ? 25.012 0.421 -24.636 1.00 77.88 209 ARG A O 1
ATOM 1665 N N . GLN A 1 210 ? 26.911 -0.146 -25.697 1.00 80.50 210 GLN A N 1
ATOM 1666 C CA . GLN A 1 210 ? 26.655 -1.589 -25.654 1.00 80.50 210 GLN A CA 1
ATOM 1667 C C . GLN A 1 210 ? 26.709 -2.115 -24.215 1.00 80.50 210 GLN A C 1
ATOM 1669 O O . GLN A 1 210 ? 25.824 -2.858 -23.800 1.00 80.50 210 GLN A O 1
ATOM 1674 N N . THR A 1 211 ? 27.697 -1.672 -23.438 1.00 85.12 211 THR A N 1
ATOM 1675 C CA . THR A 1 211 ? 27.856 -2.043 -22.025 1.00 85.12 211 THR A CA 1
ATOM 1676 C C . THR A 1 211 ? 26.673 -1.568 -21.178 1.00 85.12 211 THR A C 1
ATOM 1678 O O . THR A 1 211 ? 26.097 -2.348 -20.421 1.00 85.12 211 THR A O 1
ATOM 1681 N N . GLU A 1 212 ? 26.249 -0.314 -21.343 1.00 88.19 212 GLU A N 1
ATOM 1682 C CA . GLU A 1 212 ? 25.085 0.232 -20.639 1.00 88.19 212 GLU A CA 1
ATOM 1683 C C . GLU A 1 212 ? 23.792 -0.497 -21.024 1.00 88.19 212 GLU A C 1
ATOM 1685 O O . GLU A 1 212 ? 22.980 -0.795 -20.152 1.00 88.19 212 GLU A O 1
ATOM 1690 N N . ALA A 1 213 ? 23.607 -0.851 -22.301 1.00 88.94 213 ALA A N 1
ATOM 1691 C CA . ALA A 1 213 ? 22.443 -1.625 -22.731 1.00 88.94 213 ALA A CA 1
ATOM 1692 C C . ALA A 1 213 ? 22.388 -3.008 -22.059 1.00 88.94 213 ALA A C 1
ATOM 1694 O O . ALA A 1 213 ? 21.313 -3.435 -21.635 1.00 88.94 213 ALA A O 1
ATOM 1695 N N . VAL A 1 214 ? 23.536 -3.678 -21.902 1.00 89.94 214 VAL A N 1
ATOM 1696 C CA . VAL A 1 214 ? 23.637 -4.955 -21.174 1.00 89.94 214 VAL A CA 1
ATOM 1697 C C . VAL A 1 214 ? 23.286 -4.773 -19.696 1.00 89.94 214 VAL A C 1
ATOM 1699 O O . VAL A 1 214 ? 22.522 -5.569 -19.148 1.00 89.94 214 VAL A O 1
ATOM 1702 N N . TYR A 1 215 ? 23.786 -3.718 -19.049 1.00 92.31 215 TYR A N 1
ATOM 1703 C CA . TYR A 1 215 ? 23.441 -3.431 -17.655 1.00 92.31 215 TYR A CA 1
ATOM 1704 C C . TYR A 1 215 ? 21.972 -3.079 -17.473 1.00 92.31 215 TYR A C 1
ATOM 1706 O O . TYR A 1 215 ? 21.354 -3.595 -16.551 1.00 92.31 215 TYR A O 1
ATOM 1714 N N . TYR A 1 216 ? 21.382 -2.287 -18.365 1.00 93.69 216 TYR A N 1
ATOM 1715 C CA . TYR A 1 216 ? 19.954 -1.992 -18.317 1.00 93.69 216 TYR A CA 1
ATOM 1716 C C . TYR A 1 216 ? 19.113 -3.265 -18.467 1.00 93.69 216 TYR A C 1
ATOM 1718 O O . TYR A 1 216 ? 18.173 -3.490 -17.703 1.00 93.69 216 TYR A O 1
ATOM 1726 N N . GLN A 1 217 ? 19.495 -4.139 -19.403 1.00 92.44 217 GLN A N 1
ATOM 1727 C CA . GLN A 1 217 ? 18.817 -5.414 -19.600 1.00 92.44 217 GLN A CA 1
ATOM 1728 C C . GLN A 1 217 ? 18.898 -6.300 -18.349 1.00 92.44 217 GLN A C 1
ATOM 1730 O O . GLN A 1 217 ? 17.896 -6.894 -17.965 1.00 92.44 217 GLN A O 1
ATOM 1735 N N . ARG A 1 218 ? 20.067 -6.396 -17.706 1.00 91.94 218 ARG A N 1
ATOM 1736 C CA . ARG A 1 218 ? 20.271 -7.254 -16.529 1.00 91.94 218 ARG A CA 1
ATOM 1737 C C . ARG A 1 218 ? 19.664 -6.667 -15.255 1.00 91.94 218 ARG A C 1
ATOM 1739 O O . ARG A 1 218 ? 18.968 -7.367 -14.530 1.00 91.94 218 ARG A O 1
ATOM 1746 N N . ASP A 1 219 ? 19.970 -5.406 -14.973 1.00 93.19 219 ASP A N 1
ATOM 1747 C CA . ASP A 1 219 ? 19.714 -4.784 -13.675 1.00 93.19 219 ASP A CA 1
ATOM 1748 C C . ASP A 1 219 ? 18.270 -4.268 -13.561 1.00 93.19 219 ASP A C 1
ATOM 1750 O O . ASP A 1 219 ? 17.781 -4.153 -12.442 1.00 93.19 219 ASP A O 1
ATOM 1754 N N . PHE A 1 220 ? 17.578 -4.028 -14.686 1.00 95.12 220 PHE A N 1
ATOM 1755 C CA . PHE A 1 220 ? 16.182 -3.572 -14.717 1.00 95.12 220 PHE A CA 1
ATOM 1756 C C . PHE A 1 220 ? 15.261 -4.551 -15.450 1.00 95.12 220 PHE A C 1
ATOM 1758 O O . PHE A 1 220 ? 14.466 -5.222 -14.799 1.00 95.12 220 PHE A O 1
ATOM 1765 N N . ILE A 1 221 ? 15.377 -4.682 -16.781 1.00 94.56 221 ILE A N 1
ATOM 1766 C CA . ILE A 1 221 ? 14.417 -5.461 -17.594 1.00 94.56 221 ILE A CA 1
ATOM 1767 C C . ILE A 1 221 ? 14.298 -6.907 -17.101 1.00 94.56 221 ILE A C 1
ATOM 1769 O O . ILE A 1 221 ? 13.192 -7.401 -16.909 1.00 94.56 221 ILE A O 1
ATOM 1773 N N . GLY A 1 222 ? 15.428 -7.579 -16.871 1.00 94.00 222 GLY A N 1
ATOM 1774 C CA . GLY A 1 222 ? 15.462 -8.963 -16.406 1.00 94.00 222 GLY A CA 1
ATOM 1775 C C . GLY A 1 222 ? 14.761 -9.142 -15.062 1.00 94.00 222 GLY A C 1
ATOM 1776 O O . GLY A 1 222 ? 13.979 -10.076 -14.914 1.00 94.00 222 GLY A O 1
ATOM 1777 N N . LYS A 1 223 ? 14.975 -8.211 -14.123 1.00 94.69 223 LYS A N 1
ATOM 1778 C CA . LYS A 1 223 ? 14.314 -8.228 -12.811 1.00 94.69 223 LYS A CA 1
ATOM 1779 C C . LYS A 1 223 ? 12.819 -7.903 -12.908 1.00 94.69 223 LYS A C 1
ATOM 1781 O O . LYS A 1 223 ? 12.005 -8.541 -12.252 1.00 94.69 223 LYS A O 1
ATOM 1786 N N . TRP A 1 224 ? 12.431 -6.938 -13.742 1.00 95.62 224 TRP A N 1
ATOM 1787 C CA . TRP A 1 224 ? 11.018 -6.612 -13.954 1.00 95.62 224 TRP A CA 1
ATOM 1788 C C . TRP A 1 224 ? 10.251 -7.772 -14.593 1.00 95.62 224 TRP A C 1
ATOM 1790 O O . TRP A 1 224 ? 9.130 -8.055 -14.179 1.00 95.62 224 TRP A O 1
ATOM 1800 N N . LEU A 1 225 ? 10.862 -8.463 -15.561 1.00 93.44 225 LEU A N 1
ATOM 1801 C CA . LEU A 1 225 ? 10.299 -9.669 -16.170 1.00 93.44 225 LEU A CA 1
ATOM 1802 C C . LEU A 1 225 ? 10.202 -10.812 -15.155 1.00 93.44 225 LEU A C 1
ATOM 1804 O O . LEU A 1 225 ? 9.158 -11.450 -15.071 1.00 93.44 225 LEU A O 1
ATOM 1808 N N . SER A 1 226 ? 11.252 -11.059 -14.360 1.00 91.94 226 SER A N 1
ATOM 1809 C CA . SER A 1 226 ? 11.237 -12.139 -13.362 1.00 91.94 226 SER A CA 1
ATOM 1810 C C . SER A 1 226 ? 10.200 -11.914 -12.265 1.00 91.94 226 SER A C 1
ATOM 1812 O O . SER A 1 226 ? 9.625 -12.876 -11.769 1.00 91.94 226 SER A O 1
ATOM 1814 N N . ASN A 1 227 ? 9.945 -10.653 -11.910 1.00 88.69 227 ASN A N 1
ATOM 1815 C CA . ASN A 1 227 ? 8.916 -10.279 -10.942 1.00 88.69 227 ASN A CA 1
ATOM 1816 C C . ASN A 1 227 ? 7.508 -10.178 -11.560 1.00 88.69 227 ASN A C 1
ATOM 1818 O O . ASN A 1 227 ? 6.553 -9.887 -10.846 1.00 88.69 227 ASN A O 1
ATOM 1822 N N . GLY A 1 228 ? 7.359 -10.375 -12.876 1.00 91.69 228 GLY A N 1
ATOM 1823 C CA . GLY A 1 228 ? 6.070 -10.265 -13.566 1.00 91.69 228 GLY A CA 1
ATOM 1824 C C . GLY A 1 228 ? 5.501 -8.842 -13.632 1.00 91.69 228 GLY A C 1
ATOM 1825 O O . GLY A 1 228 ? 4.304 -8.669 -13.855 1.00 91.69 228 GLY A O 1
ATOM 1826 N N . TRP A 1 229 ? 6.326 -7.810 -13.433 1.00 93.88 229 TRP A N 1
ATOM 1827 C CA . TRP A 1 229 ? 5.891 -6.405 -13.425 1.00 93.88 229 TRP A CA 1
ATOM 1828 C C . TRP A 1 229 ? 5.753 -5.813 -14.829 1.00 93.88 229 TRP A C 1
ATOM 1830 O O . TRP A 1 229 ? 5.018 -4.847 -15.036 1.00 93.88 229 TRP A O 1
ATOM 1840 N N . VAL A 1 230 ? 6.463 -6.386 -15.800 1.00 94.81 230 VAL A N 1
ATOM 1841 C CA . VAL A 1 230 ? 6.379 -6.000 -17.209 1.00 94.81 230 VAL A CA 1
ATOM 1842 C C . VAL A 1 230 ? 6.218 -7.225 -18.089 1.00 94.81 230 VAL A C 1
ATOM 1844 O O . VAL A 1 230 ? 6.672 -8.315 -17.750 1.00 94.81 230 VAL A O 1
ATOM 1847 N N . GLU A 1 231 ? 5.634 -7.012 -19.257 1.00 94.06 231 GLU A N 1
ATOM 1848 C CA . GLU A 1 231 ? 5.545 -7.986 -20.336 1.00 94.06 231 GLU A CA 1
ATOM 1849 C C . GLU A 1 231 ? 5.961 -7.341 -21.659 1.00 94.06 231 GLU A C 1
ATOM 1851 O O . GLU A 1 231 ? 6.032 -6.112 -21.783 1.00 94.06 231 GLU A O 1
ATOM 1856 N N . LYS A 1 232 ? 6.291 -8.168 -22.651 1.00 90.44 232 LYS A N 1
ATOM 1857 C CA . LYS A 1 232 ? 6.624 -7.687 -23.989 1.00 90.44 232 LYS A CA 1
ATOM 1858 C C . LYS A 1 232 ? 5.347 -7.653 -24.825 1.00 90.44 232 LYS A C 1
ATOM 1860 O O . LYS A 1 232 ? 4.720 -8.680 -25.027 1.00 90.44 232 LYS A O 1
ATOM 1865 N N . ASP A 1 233 ? 4.993 -6.473 -25.316 1.00 84.88 233 ASP A N 1
ATOM 1866 C CA . ASP A 1 233 ? 3.900 -6.272 -26.265 1.00 84.88 233 ASP A CA 1
ATOM 1867 C C . ASP A 1 233 ? 4.291 -6.898 -27.612 1.00 84.88 233 ASP A C 1
ATOM 1869 O O . ASP A 1 233 ? 5.211 -6.414 -28.286 1.00 84.88 233 ASP A O 1
ATOM 1873 N N . ASP A 1 234 ? 3.599 -7.972 -27.991 1.00 73.81 234 ASP A N 1
ATOM 1874 C CA . ASP A 1 234 ? 3.861 -8.753 -29.206 1.00 73.81 234 ASP A CA 1
ATOM 1875 C C . ASP A 1 234 ? 3.765 -7.915 -30.489 1.00 73.81 234 ASP A C 1
ATOM 1877 O O . ASP A 1 234 ? 4.473 -8.181 -31.462 1.00 73.81 234 ASP A O 1
ATOM 1881 N N . LEU A 1 235 ? 2.943 -6.860 -30.493 1.00 71.56 235 LEU A N 1
ATOM 1882 C CA . LEU A 1 235 ? 2.707 -6.034 -31.680 1.00 71.56 235 LEU A CA 1
ATOM 1883 C C . LEU A 1 235 ? 3.824 -5.016 -31.923 1.00 71.56 235 LEU A C 1
ATOM 1885 O O . LEU A 1 235 ? 4.142 -4.702 -33.067 1.00 71.56 235 LEU A O 1
ATOM 1889 N N . ASN A 1 236 ? 4.422 -4.490 -30.852 1.00 68.81 236 ASN A N 1
ATOM 1890 C CA . ASN A 1 236 ? 5.362 -3.366 -30.929 1.00 68.81 236 ASN A CA 1
ATOM 1891 C C . ASN A 1 236 ? 6.759 -3.699 -30.388 1.00 68.81 236 ASN A C 1
ATOM 1893 O O . ASN A 1 236 ? 7.626 -2.825 -30.353 1.00 68.81 236 ASN A O 1
ATOM 1897 N N . SER A 1 237 ? 6.985 -4.941 -29.939 1.00 75.69 237 SER A N 1
ATOM 1898 C CA . SER A 1 237 ? 8.235 -5.392 -29.311 1.00 75.69 237 SER A CA 1
ATOM 1899 C C . SER A 1 237 ? 8.723 -4.487 -28.169 1.00 75.69 237 SER A C 1
ATOM 1901 O O . SER A 1 237 ? 9.924 -4.405 -27.903 1.00 75.69 237 SER A O 1
ATOM 1903 N N . ARG A 1 238 ? 7.795 -3.809 -27.486 1.00 85.50 238 ARG A N 1
ATOM 1904 C CA . ARG A 1 238 ? 8.061 -2.876 -26.382 1.00 85.50 238 ARG A CA 1
ATOM 1905 C C . ARG A 1 238 ? 7.680 -3.507 -25.050 1.00 85.50 238 ARG A C 1
ATOM 1907 O O . ARG A 1 238 ? 6.783 -4.339 -25.008 1.00 85.50 238 ARG A O 1
ATOM 1914 N N . TYR A 1 239 ? 8.319 -3.080 -23.969 1.00 91.50 239 TYR A N 1
ATOM 1915 C CA . TYR A 1 239 ? 7.917 -3.503 -22.631 1.00 91.50 239 TYR A CA 1
ATOM 1916 C C . TYR A 1 239 ? 6.790 -2.614 -22.104 1.00 91.50 239 TYR A C 1
ATOM 1918 O O . TYR A 1 239 ? 6.901 -1.384 -22.130 1.00 91.50 239 TYR A O 1
ATOM 1926 N N . VAL A 1 240 ? 5.718 -3.239 -21.628 1.00 92.38 240 VAL A N 1
ATOM 1927 C CA . VAL A 1 240 ? 4.554 -2.587 -21.015 1.00 92.38 240 VAL A CA 1
ATOM 1928 C C . VAL A 1 240 ? 4.329 -3.142 -19.614 1.00 92.38 240 VAL A C 1
ATOM 1930 O O . VAL A 1 240 ? 4.723 -4.268 -19.322 1.00 92.38 240 VAL A O 1
ATOM 1933 N N . LEU A 1 241 ? 3.732 -2.339 -18.735 1.00 93.81 241 LEU A N 1
ATOM 1934 C CA . LEU A 1 241 ? 3.432 -2.767 -17.373 1.00 93.81 241 LEU A CA 1
ATOM 1935 C C . LEU A 1 241 ? 2.245 -3.731 -17.362 1.00 93.81 241 LEU A C 1
ATOM 1937 O O . LEU A 1 241 ? 1.217 -3.467 -17.993 1.00 93.81 241 LEU A O 1
ATOM 1941 N N . THR A 1 242 ? 2.374 -4.793 -16.572 1.00 92.69 242 THR A N 1
ATOM 1942 C CA . THR A 1 242 ? 1.253 -5.662 -16.198 1.00 92.69 242 THR A CA 1
ATOM 1943 C C . THR A 1 242 ? 0.384 -4.973 -15.139 1.00 92.69 242 THR A C 1
ATOM 1945 O O . THR A 1 242 ? 0.739 -3.919 -14.603 1.00 92.69 242 THR A O 1
ATOM 1948 N N . ASN A 1 243 ? -0.759 -5.570 -14.787 1.00 84.00 243 ASN A N 1
ATOM 1949 C CA . ASN A 1 243 ? -1.553 -5.082 -13.653 1.00 84.00 243 ASN A CA 1
ATOM 1950 C C . ASN A 1 243 ? -0.756 -5.122 -12.340 1.00 84.00 243 ASN A C 1
ATOM 1952 O O . ASN A 1 243 ? -0.851 -4.188 -11.552 1.00 84.00 243 ASN A O 1
ATOM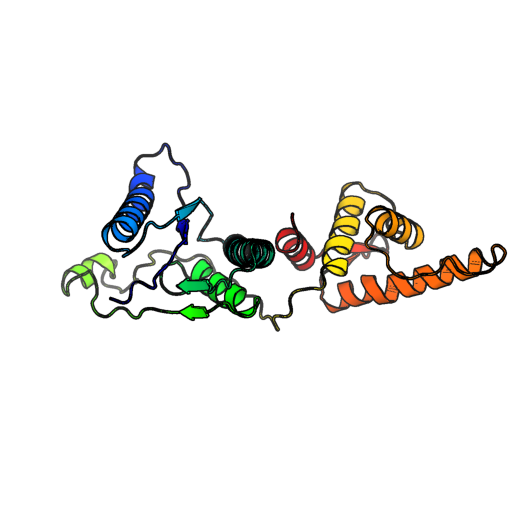 1956 N N . GLU A 1 244 ? 0.082 -6.144 -12.147 1.00 83.75 244 GLU A N 1
ATOM 1957 C CA . GLU A 1 244 ? 0.956 -6.227 -10.975 1.00 83.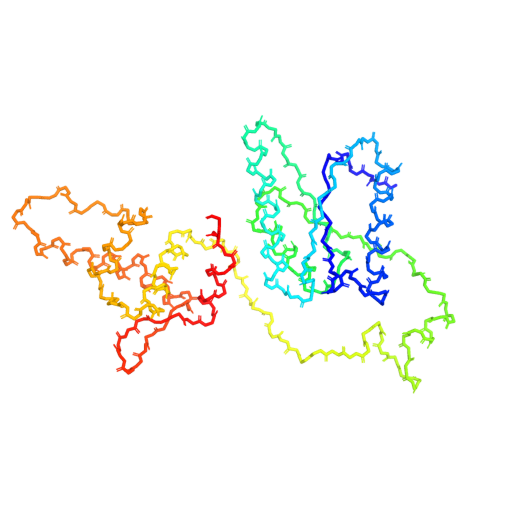75 244 GLU A CA 1
ATOM 1958 C C . GLU A 1 244 ? 1.991 -5.097 -10.970 1.00 83.75 244 GLU A C 1
ATOM 1960 O O . GLU A 1 244 ? 2.151 -4.415 -9.963 1.00 83.75 244 GLU A O 1
ATOM 1965 N N . GLY A 1 245 ? 2.632 -4.811 -12.109 1.00 88.06 245 GLY A N 1
ATOM 1966 C CA . GLY A 1 245 ? 3.567 -3.688 -12.216 1.00 88.06 245 GLY A CA 1
ATOM 1967 C C . GLY A 1 245 ? 2.925 -2.337 -11.893 1.00 88.06 245 GLY A C 1
ATOM 1968 O O . GLY A 1 245 ? 3.546 -1.510 -11.225 1.00 88.06 245 GLY A O 1
ATOM 1969 N N . ARG A 1 246 ? 1.669 -2.127 -12.315 1.00 89.44 246 ARG A N 1
ATOM 1970 C CA . ARG A 1 246 ? 0.892 -0.920 -11.972 1.00 89.44 246 ARG A CA 1
ATOM 1971 C C . ARG A 1 246 ? 0.587 -0.837 -10.480 1.00 89.44 246 ARG A C 1
ATOM 1973 O O . ARG A 1 246 ? 0.729 0.237 -9.903 1.00 89.44 246 ARG A O 1
ATOM 1980 N N . ASN A 1 247 ? 0.214 -1.955 -9.859 1.00 80.69 247 ASN A N 1
ATOM 1981 C CA . ASN A 1 247 ? -0.020 -2.010 -8.417 1.00 80.69 247 ASN A CA 1
ATOM 1982 C C . ASN A 1 247 ? 1.262 -1.657 -7.650 1.00 80.69 247 ASN A C 1
ATOM 1984 O O . ASN A 1 247 ? 1.235 -0.791 -6.784 1.00 80.69 247 ASN A O 1
ATOM 1988 N N . ILE A 1 248 ? 2.405 -2.233 -8.036 1.00 88.19 248 ILE A N 1
ATOM 1989 C CA . ILE A 1 248 ? 3.697 -1.977 -7.384 1.00 88.19 248 ILE A CA 1
ATOM 1990 C C . ILE A 1 248 ? 4.062 -0.486 -7.389 1.00 88.19 248 ILE A C 1
ATOM 1992 O O . ILE A 1 248 ? 4.394 0.059 -6.337 1.00 88.19 248 ILE A O 1
ATOM 1996 N N . ILE A 1 249 ? 3.971 0.204 -8.531 1.00 92.00 249 ILE A N 1
ATOM 1997 C CA . ILE A 1 249 ? 4.332 1.635 -8.596 1.00 92.00 249 ILE A CA 1
ATOM 1998 C C . ILE A 1 249 ? 3.323 2.556 -7.897 1.00 92.00 249 ILE A C 1
ATOM 2000 O O . ILE A 1 249 ? 3.687 3.686 -7.562 1.00 92.00 249 ILE A O 1
ATOM 2004 N N . ALA A 1 250 ? 2.082 2.095 -7.706 1.00 82.88 250 ALA A N 1
ATOM 2005 C CA . ALA A 1 250 ? 1.021 2.808 -6.993 1.00 82.88 250 ALA A CA 1
ATOM 2006 C C . ALA A 1 250 ? 1.049 2.570 -5.472 1.00 82.88 250 ALA A C 1
ATOM 2008 O O . ALA A 1 250 ? 0.400 3.306 -4.724 1.00 82.88 250 ALA A O 1
ATOM 2009 N N . THR A 1 251 ? 1.765 1.533 -5.030 1.00 75.06 251 THR A N 1
ATOM 2010 C CA . THR A 1 251 ? 1.885 1.142 -3.623 1.00 75.06 251 THR A CA 1
ATOM 2011 C C . THR A 1 251 ? 3.206 1.586 -3.004 1.00 75.06 251 THR A C 1
ATOM 2013 O O . THR A 1 251 ? 3.201 1.993 -1.851 1.00 75.06 251 THR A O 1
ATOM 2016 N N . PHE A 1 252 ? 4.329 1.523 -3.727 1.00 83.44 252 PHE A N 1
ATOM 2017 C CA . PHE A 1 252 ? 5.655 1.733 -3.135 1.00 83.44 252 PHE A CA 1
ATOM 2018 C C . PHE A 1 252 ? 6.340 3.022 -3.628 1.00 83.44 252 PHE A C 1
ATOM 2020 O O . PHE A 1 252 ? 6.336 3.333 -4.824 1.00 83.44 252 PHE A O 1
ATOM 2027 N N . TYR A 1 253 ? 7.007 3.733 -2.708 1.00 84.88 253 TYR A N 1
ATOM 2028 C CA . TYR A 1 253 ? 7.859 4.906 -2.977 1.00 84.88 253 TYR A CA 1
ATOM 2029 C C . TYR A 1 253 ? 7.147 6.022 -3.762 1.00 84.88 253 TYR A C 1
ATOM 2031 O O . TYR A 1 253 ? 7.606 6.420 -4.838 1.00 84.88 253 TYR A O 1
ATOM 2039 N N . THR A 1 254 ? 5.976 6.455 -3.292 1.00 77.12 254 THR A N 1
ATOM 2040 C CA . THR A 1 254 ? 5.115 7.452 -3.961 1.00 77.12 254 THR A CA 1
ATOM 2041 C C . THR A 1 254 ? 5.312 8.895 -3.479 1.00 77.12 254 THR A C 1
ATOM 2043 O O . THR A 1 254 ? 4.649 9.780 -4.016 1.00 77.12 254 THR A O 1
ATOM 2046 N N . GLY A 1 255 ? 6.190 9.118 -2.494 1.00 56.12 255 GLY A N 1
ATOM 2047 C CA . GLY A 1 255 ? 6.571 10.441 -1.977 1.00 56.12 255 GLY A CA 1
ATOM 2048 C C . GLY A 1 255 ? 7.655 11.143 -2.785 1.00 56.12 255 GLY A C 1
ATOM 2049 O O . GLY A 1 255 ? 8.412 10.447 -3.503 1.00 56.12 255 GLY A O 1
#